Protein AF-A0A4S4DJV7-F1 (afdb_monomer_lite)

Organism: Camellia sinensis var. sinensis (NCBI:txid542762)

InterPro domains:
  IPR011989 Armadillo-like helical [G3DSA:1.25.10.10] (34-251)
  IPR040122 Importin beta family [PTHR10527] (73-250)
  IPR041653 Importin repeat 4 [PF18808] (139-227)

Structure (mmCIF, N/CA/C/O backbone):
data_AF-A0A4S4DJV7-F1
#
_entry.id   AF-A0A4S4DJV7-F1
#
loop_
_atom_site.group_PDB
_atom_site.id
_atom_site.type_symbol
_atom_site.label_atom_id
_atom_site.label_alt_id
_atom_site.label_comp_id
_atom_site.label_asym_id
_atom_site.label_entity_id
_atom_site.label_seq_id
_atom_site.pdbx_PDB_ins_code
_atom_site.Cartn_x
_atom_site.Cartn_y
_atom_site.Cartn_z
_atom_site.occupancy
_atom_site.B_iso_or_equiv
_atom_site.auth_seq_id
_atom_site.auth_comp_id
_atom_site.auth_asym_id
_atom_site.auth_atom_id
_atom_site.pdbx_PDB_model_num
ATOM 1 N N . MET A 1 1 ? -28.463 34.641 -23.805 1.00 28.48 1 MET A N 1
ATOM 2 C CA . MET A 1 1 ? -29.052 35.165 -22.551 1.00 28.48 1 MET A CA 1
ATOM 3 C C . MET A 1 1 ? -28.671 34.187 -21.448 1.00 28.48 1 MET A C 1
ATOM 5 O O . MET A 1 1 ? -28.651 32.996 -21.717 1.00 28.48 1 MET A O 1
ATOM 9 N N . VAL A 1 2 ? -28.197 34.708 -20.321 1.00 27.39 2 VAL A N 1
ATOM 10 C CA . VAL A 1 2 ? -27.197 34.109 -19.415 1.00 27.39 2 VAL A CA 1
ATOM 11 C C . VAL A 1 2 ? -27.691 32.871 -18.645 1.00 27.39 2 VAL A C 1
ATOM 13 O O . VAL A 1 2 ? -28.832 32.824 -18.197 1.00 27.39 2 VAL A O 1
ATOM 16 N N . TYR A 1 3 ? -26.788 31.892 -18.514 1.00 23.94 3 TYR A N 1
ATOM 17 C CA . TYR A 1 3 ? -26.888 30.627 -17.777 1.00 23.94 3 TYR A CA 1
ATOM 18 C C . TYR A 1 3 ? -26.866 30.822 -16.246 1.00 23.94 3 TYR A C 1
ATOM 20 O O . TYR A 1 3 ? -26.044 31.580 -15.742 1.00 23.94 3 TYR A O 1
ATOM 28 N N . GLY A 1 4 ? -27.716 30.056 -15.550 1.00 25.05 4 GLY A N 1
ATOM 29 C CA . GLY A 1 4 ? -27.434 29.350 -14.287 1.00 25.05 4 GLY A CA 1
ATOM 30 C C . GLY A 1 4 ? -26.928 30.151 -13.085 1.00 25.05 4 GLY A C 1
ATOM 31 O O . GLY A 1 4 ? -25.727 30.283 -12.879 1.00 25.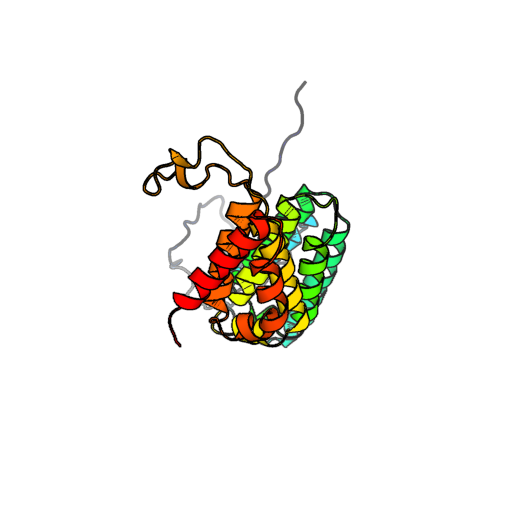05 4 GLY A O 1
ATOM 32 N N . ASP A 1 5 ? -27.855 30.586 -12.234 1.00 26.14 5 ASP A N 1
ATOM 33 C CA . ASP A 1 5 ? -27.596 31.185 -10.921 1.00 26.14 5 ASP A CA 1
ATOM 34 C C . ASP A 1 5 ? -27.099 30.116 -9.919 1.00 26.14 5 ASP A C 1
ATOM 36 O O . ASP A 1 5 ? -27.884 29.363 -9.338 1.00 26.14 5 ASP A O 1
ATOM 40 N N . SER A 1 6 ? -25.776 30.025 -9.742 1.00 28.20 6 SER A N 1
ATOM 41 C CA . SER A 1 6 ? -25.107 29.224 -8.706 1.00 28.20 6 SER A CA 1
ATOM 42 C C . SER A 1 6 ? -25.395 29.788 -7.314 1.00 28.20 6 SER A C 1
ATOM 44 O O . SER A 1 6 ? -24.619 30.577 -6.766 1.00 28.20 6 SER A O 1
ATOM 46 N N . ARG A 1 7 ? -26.494 29.354 -6.694 1.00 28.44 7 ARG A N 1
ATOM 47 C CA . ARG A 1 7 ? -26.741 29.632 -5.275 1.00 28.44 7 ARG A CA 1
ATOM 48 C C . ARG A 1 7 ? -25.820 28.768 -4.417 1.00 28.44 7 ARG A C 1
ATOM 50 O O . ARG A 1 7 ? -26.073 27.593 -4.188 1.00 28.44 7 ARG A O 1
ATOM 57 N N . ARG A 1 8 ? -24.730 29.379 -3.948 1.00 29.09 8 ARG A N 1
ATOM 58 C CA . ARG A 1 8 ? -23.878 28.857 -2.872 1.00 29.09 8 ARG A CA 1
ATOM 59 C C . ARG A 1 8 ? -24.711 28.769 -1.592 1.00 29.09 8 ARG A C 1
ATOM 61 O O . ARG A 1 8 ? -25.155 29.801 -1.091 1.00 29.09 8 ARG A O 1
ATOM 68 N N . PHE A 1 9 ? -24.903 27.569 -1.054 1.00 27.50 9 PHE A N 1
ATOM 69 C CA . PHE A 1 9 ? -25.522 27.388 0.257 1.00 27.50 9 PHE A CA 1
ATOM 70 C C . PHE A 1 9 ? -24.431 27.325 1.328 1.00 27.50 9 PHE A C 1
ATOM 72 O O . PHE A 1 9 ? -23.493 26.537 1.252 1.00 27.50 9 PHE A O 1
ATOM 79 N N . ILE A 1 10 ? -24.526 28.234 2.295 1.00 27.08 10 ILE A N 1
ATOM 80 C CA . ILE A 1 10 ? -23.632 28.332 3.448 1.00 27.08 10 ILE A CA 1
ATOM 81 C C . ILE A 1 10 ? -24.115 27.320 4.488 1.00 27.08 10 ILE A C 1
ATOM 83 O O . ILE A 1 10 ? -25.285 27.346 4.868 1.00 27.08 10 ILE A O 1
ATOM 87 N N . LEU A 1 11 ? -23.215 26.470 4.984 1.00 30.89 11 LEU A N 1
ATOM 88 C CA . LEU A 1 11 ? -23.447 25.679 6.189 1.00 30.89 11 LEU A CA 1
ATOM 89 C C . LEU A 1 11 ? -23.583 26.642 7.380 1.00 30.89 11 LEU A C 1
ATOM 91 O O . LEU A 1 11 ? -22.589 27.115 7.930 1.00 30.89 11 LEU A O 1
ATOM 95 N N . VAL A 1 12 ? -24.817 26.973 7.760 1.00 28.52 12 VAL A N 1
ATOM 96 C CA . VAL A 1 12 ? -25.100 27.758 8.966 1.00 28.52 12 VAL A CA 1
ATOM 97 C C . VAL A 1 12 ? -25.292 26.785 10.124 1.00 28.52 12 VAL A C 1
ATOM 99 O O . VAL A 1 12 ? -26.355 26.192 10.289 1.00 28.52 12 VAL A O 1
ATOM 102 N N . ILE A 1 13 ? -24.252 26.616 10.938 1.00 30.75 13 ILE A N 1
ATOM 103 C CA . ILE A 1 13 ? -24.362 25.923 12.224 1.00 30.75 13 ILE A CA 1
ATOM 104 C C . ILE A 1 13 ? -25.081 26.876 13.188 1.00 30.75 13 ILE A C 1
ATOM 106 O O . ILE A 1 13 ? -24.493 27.850 13.659 1.00 30.75 13 ILE A O 1
ATOM 110 N N . PHE A 1 14 ? -26.361 26.626 13.472 1.00 27.56 14 PHE A N 1
ATOM 111 C CA . PHE A 1 14 ? -27.084 27.354 14.515 1.00 27.56 14 PHE A CA 1
ATOM 112 C C . PHE A 1 14 ? -26.558 26.937 15.893 1.00 27.56 14 PHE A C 1
ATOM 114 O O . PHE A 1 14 ? -26.764 25.808 16.331 1.00 27.56 14 PHE A O 1
ATOM 121 N N . MET A 1 15 ? -25.928 27.867 16.612 1.00 29.66 15 MET A N 1
ATOM 122 C CA . MET A 1 15 ? -25.846 27.775 18.068 1.00 29.66 15 MET A CA 1
ATOM 123 C C . MET A 1 15 ? -27.090 28.445 18.653 1.00 29.66 15 MET A C 1
ATOM 125 O O . MET A 1 15 ? -27.224 29.659 18.559 1.00 29.66 15 MET A O 1
ATOM 129 N N . GLY A 1 16 ? -27.997 27.628 19.196 1.00 29.31 16 GLY A N 1
ATOM 130 C CA . GLY A 1 16 ? -29.083 27.985 20.121 1.00 29.31 16 GLY A CA 1
ATOM 131 C C . GLY A 1 16 ? -29.806 29.315 19.879 1.00 29.31 16 GLY A C 1
ATOM 132 O O . GLY A 1 16 ? -29.369 30.372 20.325 1.00 29.31 16 GLY A O 1
ATOM 133 N N . SER A 1 17 ? -30.982 29.256 19.261 1.00 36.44 17 SER A N 1
ATOM 134 C CA . SER A 1 17 ? -31.929 30.370 19.189 1.00 36.44 17 SER A CA 1
ATOM 135 C C . SER A 1 17 ? -32.427 30.758 20.585 1.00 36.44 17 SER A C 1
ATOM 137 O O . SER A 1 17 ? -33.106 29.987 21.259 1.00 36.44 17 SER A O 1
ATOM 139 N N . GLY A 1 18 ? -32.115 31.985 21.004 1.00 35.19 18 GLY A N 1
ATOM 140 C CA . GLY A 1 18 ? -32.527 32.494 22.308 1.00 35.19 18 GLY A CA 1
ATOM 141 C C . GLY A 1 18 ? -32.515 34.012 22.451 1.00 35.19 18 GLY A C 1
ATOM 142 O O . GLY A 1 18 ? -32.247 34.482 23.542 1.00 35.19 18 GLY A O 1
ATOM 143 N N . CYS A 1 19 ? -32.796 34.777 21.391 1.00 28.55 19 CYS A N 1
ATOM 144 C CA . CYS A 1 19 ? -33.189 36.190 21.496 1.00 28.55 19 CYS A CA 1
ATOM 145 C C . CYS A 1 19 ? -34.176 36.503 20.368 1.00 28.55 19 CYS A C 1
ATOM 147 O O . CYS A 1 19 ? -33.792 36.676 19.211 1.00 28.55 19 CYS A O 1
ATOM 149 N N . ALA A 1 20 ? -35.468 36.524 20.691 1.00 36.03 20 ALA A N 1
ATOM 150 C CA . ALA A 1 20 ? -36.492 36.966 19.760 1.00 36.03 20 ALA A CA 1
ATOM 151 C C . ALA A 1 20 ? -36.335 38.474 19.514 1.00 36.03 20 ALA A C 1
ATOM 153 O O . ALA A 1 20 ? -36.486 39.276 20.430 1.00 36.03 20 ALA A O 1
ATOM 154 N N . GLY A 1 21 ? -36.062 38.832 18.259 1.00 37.09 21 GLY A N 1
ATOM 155 C CA . GLY A 1 21 ? -36.137 40.199 17.755 1.00 37.09 21 GLY A CA 1
ATOM 156 C C . GLY A 1 21 ? -34.834 40.984 17.862 1.00 37.09 21 GLY A C 1
ATOM 157 O O . GLY A 1 21 ? -34.547 41.558 18.900 1.00 37.09 21 GLY A O 1
ATOM 158 N N . LEU A 1 22 ? -34.087 41.058 16.755 1.00 27.98 22 LEU A N 1
ATOM 159 C CA . LEU A 1 22 ? -33.443 42.272 16.229 1.00 27.98 22 LEU A CA 1
ATOM 160 C C . LEU A 1 22 ? -32.727 41.941 14.908 1.00 27.98 22 LEU A C 1
ATOM 162 O O . LEU A 1 22 ? -32.167 40.863 14.724 1.00 27.98 22 LEU A O 1
ATOM 166 N N . ARG A 1 23 ? -32.822 42.871 13.955 1.00 32.47 23 ARG A N 1
ATOM 167 C CA . ARG A 1 23 ? -32.239 42.786 12.611 1.00 32.47 23 ARG A CA 1
ATOM 168 C C . ARG A 1 23 ? -30.707 42.811 12.680 1.00 32.47 23 ARG A C 1
ATOM 170 O O . ARG A 1 23 ? -30.153 43.576 13.456 1.00 32.47 23 ARG A O 1
ATOM 177 N N . SER A 1 24 ? -30.079 42.007 11.817 1.00 38.97 24 SER A N 1
ATOM 178 C CA . SER A 1 24 ? -28.674 42.063 11.373 1.00 38.97 24 SER A CA 1
ATOM 179 C C . SER A 1 24 ? -27.626 42.450 12.426 1.00 38.97 24 SER A C 1
ATOM 181 O O . SER A 1 24 ? -27.343 43.631 12.618 1.00 38.97 24 SER A O 1
ATOM 183 N N . VAL A 1 25 ? -26.941 41.458 13.000 1.00 29.27 25 VAL A N 1
ATOM 184 C CA . VAL A 1 25 ? -25.628 41.684 13.617 1.00 29.27 25 VAL A CA 1
ATOM 185 C C . VAL A 1 25 ? -24.678 40.569 13.190 1.00 29.27 25 VAL A C 1
ATOM 187 O O . VAL A 1 25 ? -24.956 39.386 13.362 1.00 29.27 25 VAL A O 1
ATOM 190 N N . SER A 1 26 ? -23.561 40.971 12.593 1.00 30.61 26 SER A N 1
ATOM 191 C CA . SER A 1 26 ? -22.399 40.143 12.288 1.00 30.61 26 SER A CA 1
ATOM 192 C C . SER A 1 26 ? -21.717 39.694 13.586 1.00 30.61 26 SER A C 1
ATOM 194 O O . SER A 1 26 ? -21.148 40.527 14.294 1.00 30.61 26 SER A O 1
ATOM 196 N N . CYS A 1 27 ? -21.746 38.397 13.896 1.00 29.05 27 CYS A N 1
ATOM 197 C CA . CYS A 1 27 ? -20.991 37.827 15.015 1.00 29.05 27 CYS A CA 1
ATOM 198 C C . CYS A 1 27 ? -19.646 37.261 14.528 1.00 29.05 27 CYS A C 1
ATOM 200 O O . CYS A 1 27 ? -19.592 36.452 13.605 1.00 29.05 27 CYS A O 1
ATOM 202 N N . VAL A 1 28 ? -18.563 37.723 15.157 1.00 29.59 28 VAL A N 1
ATOM 203 C CA . VAL A 1 28 ? -17.158 37.344 14.915 1.00 29.59 28 VAL A CA 1
ATOM 204 C C . VAL A 1 28 ? -16.822 36.049 15.691 1.00 29.59 28 VAL A C 1
ATOM 206 O O . VAL A 1 28 ? -17.424 35.827 16.743 1.00 29.59 28 VAL A O 1
ATOM 209 N N . PRO A 1 29 ? -15.874 35.191 15.242 1.00 33.16 29 PRO A N 1
ATOM 210 C CA . PRO A 1 29 ? -15.785 33.785 15.670 1.00 33.16 29 PRO A CA 1
ATOM 211 C C . PRO A 1 29 ? -15.304 33.510 17.101 1.00 33.16 29 PRO A C 1
ATOM 213 O O . PRO A 1 29 ? -15.306 32.358 17.514 1.00 33.16 29 PRO A O 1
ATOM 216 N N . PHE A 1 30 ? -14.878 34.507 17.873 1.00 39.44 30 PHE A N 1
ATOM 217 C CA . PHE A 1 30 ? -14.415 34.296 19.246 1.00 39.44 30 PHE A CA 1
ATOM 218 C C . PHE A 1 30 ? -14.717 35.532 20.094 1.00 39.44 30 PHE A C 1
ATOM 220 O O . PHE A 1 30 ? -14.102 36.580 19.929 1.00 39.44 30 PHE A O 1
ATOM 227 N N . GLY A 1 31 ? -15.660 35.407 21.025 1.00 30.19 31 GLY A N 1
ATOM 228 C CA . GLY A 1 31 ? -15.967 36.449 21.998 1.00 30.19 31 GLY A CA 1
ATOM 229 C C . GLY A 1 31 ? -17.168 36.061 22.848 1.00 30.19 31 GLY A C 1
ATOM 230 O O . GLY A 1 31 ? -18.228 35.746 22.317 1.00 30.19 31 GLY A O 1
ATOM 231 N N . ARG A 1 32 ? -17.000 36.046 24.174 1.00 33.31 32 ARG A N 1
ATOM 232 C CA . ARG A 1 32 ? -18.082 35.758 25.125 1.00 33.31 32 ARG A CA 1
ATOM 233 C C . ARG A 1 32 ? -19.224 36.753 24.912 1.00 33.31 32 ARG A C 1
ATOM 235 O O . ARG A 1 32 ? -19.005 37.957 25.015 1.00 33.31 32 ARG A O 1
ATOM 242 N N . CYS A 1 33 ? -20.438 36.259 24.681 1.00 32.56 33 CYS A N 1
ATOM 243 C CA . CYS A 1 33 ? -21.631 37.082 24.828 1.00 32.56 33 CYS A CA 1
ATOM 244 C C . CYS A 1 33 ? -21.813 37.384 26.324 1.00 32.56 33 CYS A C 1
ATOM 246 O O . CYS A 1 33 ? -21.894 36.466 27.138 1.00 32.56 33 CYS A O 1
ATOM 248 N N . SER A 1 34 ? -21.842 38.661 26.700 1.00 36.81 34 SER A N 1
ATOM 249 C CA . SER A 1 34 ? -21.938 39.119 28.094 1.00 36.81 34 SER A CA 1
ATOM 250 C C . SER A 1 34 ? -23.327 38.932 28.721 1.00 36.81 34 SER A C 1
ATOM 252 O O . SER A 1 34 ? -23.523 39.305 29.875 1.00 36.81 34 SER A O 1
ATOM 254 N N . CYS A 1 35 ? -24.294 38.364 27.991 1.00 35.25 35 CYS A N 1
ATOM 255 C CA . CYS A 1 35 ? -25.703 38.368 28.386 1.00 35.25 35 CYS A CA 1
ATOM 256 C C . CYS A 1 35 ? -26.231 37.050 28.978 1.00 35.25 35 CYS A C 1
ATOM 258 O O . CYS A 1 35 ? -27.331 37.059 29.524 1.00 35.25 35 CYS A O 1
ATOM 260 N N . CYS A 1 36 ? -25.509 35.924 28.910 1.00 31.95 36 CYS A N 1
ATOM 261 C CA . CYS A 1 36 ? -26.032 34.640 29.404 1.00 31.95 36 CYS A CA 1
ATOM 262 C C . CYS A 1 36 ? -24.960 33.797 30.110 1.00 31.95 36 CYS A C 1
ATOM 264 O O . CYS A 1 36 ? -24.079 33.225 29.476 1.00 31.95 36 CYS A O 1
ATOM 266 N N . SER A 1 37 ? -25.088 33.662 31.432 1.00 30.83 37 SER A N 1
ATOM 267 C CA . SER A 1 37 ? -24.281 32.775 32.288 1.00 30.83 37 SER A CA 1
ATOM 268 C C . SER A 1 37 ? -24.814 31.332 32.326 1.00 30.83 37 SER A C 1
ATOM 270 O O . SER A 1 37 ? -24.784 30.695 33.377 1.00 30.83 37 SER A O 1
ATOM 272 N N . LEU A 1 38 ? -25.346 30.810 31.217 1.00 32.81 38 LEU A N 1
ATOM 273 C CA . LEU A 1 38 ? -25.925 29.463 31.171 1.00 32.81 38 LEU A CA 1
ATOM 274 C C . LEU A 1 38 ? -25.154 28.566 30.201 1.00 32.81 38 LEU A C 1
ATOM 276 O O . LEU A 1 38 ? -25.129 28.798 28.995 1.00 32.81 38 LEU A O 1
ATOM 280 N N . ASN A 1 39 ? -24.539 27.520 30.760 1.00 30.98 39 ASN A N 1
ATOM 281 C CA . ASN A 1 39 ? -23.975 26.400 30.014 1.00 30.98 39 ASN A CA 1
ATOM 282 C C . ASN A 1 39 ? -25.118 25.597 29.383 1.00 30.98 39 ASN A C 1
ATOM 284 O O . ASN A 1 39 ? -25.776 24.824 30.079 1.00 30.98 39 ASN A O 1
ATOM 288 N N . TYR A 1 40 ? -25.323 25.733 28.075 1.00 32.31 40 TYR A N 1
ATOM 289 C CA . TYR A 1 40 ? -26.136 24.787 27.314 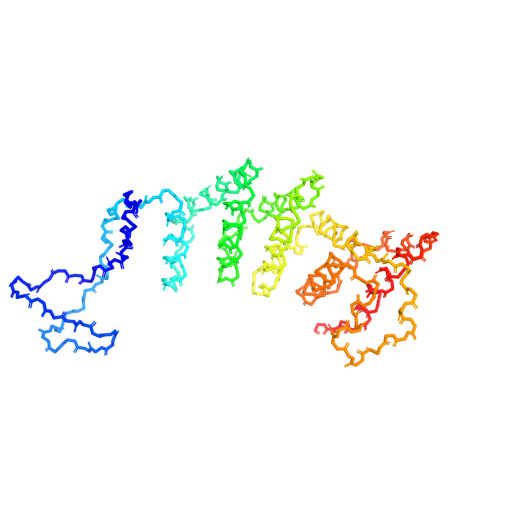1.00 32.31 40 TYR A CA 1
ATOM 290 C C . TYR A 1 40 ? -25.225 23.841 26.524 1.00 32.31 40 TYR A C 1
ATOM 292 O O . TYR A 1 40 ? -24.314 24.315 25.840 1.00 32.31 40 TYR A O 1
ATOM 300 N N . PRO A 1 41 ? -25.436 22.513 26.595 1.00 27.59 41 PRO A N 1
ATOM 301 C CA . PRO A 1 41 ? -24.776 21.599 25.675 1.00 27.59 41 PRO A CA 1
ATOM 302 C C . PRO A 1 41 ? -25.258 21.882 24.240 1.00 27.59 41 PRO A C 1
ATOM 304 O O . PRO A 1 41 ? -26.425 22.243 24.055 1.00 27.59 41 PRO A O 1
ATOM 307 N N . PRO A 1 42 ? -24.397 21.724 23.219 1.00 34.28 42 PRO A N 1
ATOM 308 C CA . PRO A 1 42 ? -24.795 21.937 21.832 1.00 34.28 42 PRO A CA 1
ATOM 309 C C . PRO A 1 42 ? -25.930 20.974 21.464 1.00 34.28 42 PRO A C 1
ATOM 311 O O . PRO A 1 42 ? -25.785 19.757 21.576 1.00 34.28 42 PRO A O 1
ATOM 314 N N . GLN A 1 43 ? -27.071 21.525 21.046 1.00 31.91 43 GLN A N 1
ATOM 315 C CA . GLN A 1 43 ? -28.168 20.743 20.481 1.00 31.91 43 GLN A CA 1
ATOM 316 C C . GLN A 1 43 ? -27.905 20.514 18.991 1.00 31.91 43 GLN A C 1
ATOM 318 O O . GLN A 1 43 ? -27.563 21.444 18.262 1.00 31.91 43 GLN A O 1
ATOM 323 N N . ILE A 1 44 ? -28.045 19.263 18.554 1.00 30.92 44 ILE A N 1
ATOM 324 C CA . ILE A 1 44 ? -27.923 18.861 17.150 1.00 30.92 44 ILE A CA 1
ATOM 325 C C . ILE A 1 44 ? -29.158 19.400 16.420 1.00 30.92 44 ILE A C 1
ATOM 327 O O . ILE A 1 44 ? -30.265 18.919 16.650 1.00 30.92 44 ILE A O 1
ATOM 331 N N . GLY A 1 45 ? -28.977 20.428 15.589 1.00 36.47 45 GLY A N 1
ATOM 332 C CA . GLY A 1 45 ? -30.023 20.915 14.689 1.00 36.47 45 GLY A CA 1
ATOM 333 C C . GLY A 1 45 ? -30.271 19.931 13.544 1.00 36.47 45 GLY A C 1
ATOM 334 O O . GLY A 1 45 ? -29.337 19.277 13.077 1.00 36.47 45 GLY A O 1
ATOM 335 N N . GLU A 1 46 ? -31.525 19.821 13.101 1.00 32.22 46 GLU A N 1
ATOM 336 C CA . GLU A 1 46 ? -31.904 19.026 11.929 1.00 32.22 46 GLU A CA 1
ATOM 337 C C . GLU A 1 46 ? -31.198 19.538 10.669 1.00 32.22 46 GLU A C 1
ATOM 339 O O . GLU A 1 46 ? -31.208 20.731 10.356 1.00 32.22 46 GLU A O 1
ATOM 344 N N . ILE A 1 47 ? -30.588 18.608 9.935 1.00 38.28 47 ILE A N 1
ATOM 345 C CA . ILE A 1 47 ? -29.957 18.868 8.646 1.00 38.28 47 ILE A CA 1
ATOM 346 C C . ILE A 1 47 ? -31.074 19.081 7.617 1.00 38.28 47 ILE A C 1
ATOM 348 O O . ILE A 1 47 ? -31.692 18.128 7.143 1.00 38.28 47 ILE A O 1
ATOM 352 N N . LEU A 1 48 ? -31.343 20.341 7.273 1.00 33.28 48 LEU A N 1
ATOM 353 C CA . LEU A 1 48 ? -32.261 20.700 6.193 1.00 33.28 48 LEU A CA 1
ATOM 354 C C . LEU A 1 48 ? -31.562 20.466 4.847 1.00 33.28 48 LEU A C 1
ATOM 356 O O . LEU A 1 48 ? -30.854 21.336 4.352 1.00 33.28 48 LEU A O 1
ATOM 360 N N . SER A 1 49 ? -31.753 19.253 4.318 1.00 36.34 49 SER A N 1
ATOM 361 C CA . SER A 1 49 ? -31.390 18.757 2.979 1.00 36.34 49 SER A CA 1
ATOM 362 C C . SER A 1 49 ? -29.968 19.075 2.500 1.00 36.34 49 SER A C 1
ATOM 364 O O . SER A 1 49 ? -29.673 20.174 2.033 1.00 36.34 49 SER A O 1
ATOM 366 N N . VAL A 1 50 ? -29.111 18.059 2.532 1.00 39.25 50 VAL A N 1
ATOM 367 C CA . VAL A 1 50 ? -27.782 18.068 1.915 1.00 39.25 50 VAL A CA 1
ATOM 368 C C . VAL A 1 50 ? -27.886 17.262 0.618 1.00 39.25 50 VAL A C 1
ATOM 370 O O . VAL A 1 50 ? -28.572 16.242 0.602 1.00 39.25 50 VAL A O 1
ATOM 373 N N . HIS A 1 51 ? -27.274 17.730 -0.474 1.00 39.75 51 HIS A N 1
ATOM 374 C CA . HIS A 1 51 ? -27.118 16.912 -1.686 1.00 39.75 51 HIS A CA 1
ATOM 375 C C . HIS A 1 51 ? -26.400 15.611 -1.284 1.00 39.75 51 HIS A C 1
ATOM 377 O O . HIS A 1 51 ? -25.481 15.691 -0.473 1.00 39.75 51 HIS A O 1
ATOM 383 N N . ASP A 1 52 ? -26.773 14.429 -1.787 1.00 47.00 52 ASP A N 1
ATOM 384 C CA . ASP A 1 52 ? -26.171 13.154 -1.324 1.00 47.00 52 ASP A CA 1
ATOM 385 C C . ASP A 1 52 ? -24.621 13.163 -1.379 1.00 47.00 52 ASP A C 1
ATOM 387 O O . ASP A 1 52 ? -23.946 12.592 -0.515 1.00 47.00 52 ASP A O 1
ATOM 391 N N . ASP A 1 53 ? -24.057 13.917 -2.329 1.00 46.09 53 ASP A N 1
ATOM 392 C CA . ASP A 1 53 ? -22.612 14.114 -2.520 1.00 46.09 53 ASP A CA 1
ATOM 393 C C . ASP A 1 53 ? -21.933 14.938 -1.407 1.00 46.09 53 ASP A C 1
ATOM 395 O O . ASP A 1 53 ? -20.740 14.785 -1.149 1.00 46.09 53 ASP A O 1
ATOM 399 N N . ASP A 1 54 ? -22.678 15.795 -0.710 1.00 49.25 54 ASP A N 1
ATOM 400 C CA . ASP A 1 54 ? -22.164 16.659 0.360 1.00 49.25 54 ASP A CA 1
ATOM 401 C C . ASP A 1 54 ? -22.453 16.095 1.762 1.00 49.25 54 ASP A C 1
ATOM 403 O O . ASP A 1 54 ? -21.901 16.574 2.758 1.00 49.25 54 ASP A O 1
ATOM 407 N N . LEU A 1 55 ? -23.295 15.060 1.867 1.00 52.97 55 LEU A N 1
ATOM 408 C CA . LEU A 1 55 ? -23.645 14.440 3.148 1.00 52.97 55 LEU A CA 1
ATOM 409 C C . LEU A 1 55 ? -22.429 13.725 3.746 1.00 52.97 55 LEU A C 1
ATOM 411 O O . LEU A 1 55 ? -22.179 13.815 4.949 1.00 52.97 55 LEU A O 1
ATOM 415 N N . HIS A 1 56 ? -21.633 13.086 2.889 1.00 52.53 56 HIS A N 1
ATOM 416 C CA . HIS A 1 56 ? -20.379 12.434 3.255 1.00 52.53 56 HIS A CA 1
ATOM 417 C C . HIS A 1 56 ? -19.359 13.456 3.775 1.00 52.53 56 HIS A C 1
ATOM 419 O O . HIS A 1 56 ? -18.843 13.281 4.880 1.00 52.53 56 HIS A O 1
ATOM 425 N N . LYS A 1 57 ? -19.190 14.591 3.081 1.00 55.75 57 LYS A N 1
ATOM 426 C CA . LYS A 1 57 ? -18.347 15.718 3.524 1.00 55.75 57 LYS A CA 1
ATOM 427 C C . LYS A 1 57 ? -18.786 16.283 4.861 1.00 55.75 57 LYS A C 1
ATOM 429 O O . LYS A 1 57 ? -17.964 16.461 5.758 1.00 55.75 57 LYS A O 1
ATOM 434 N N . ALA A 1 58 ? -20.080 16.551 5.016 1.00 53.09 58 ALA A N 1
ATOM 435 C CA . ALA A 1 58 ? -20.640 17.069 6.257 1.00 53.09 58 ALA A CA 1
ATOM 436 C C . ALA A 1 58 ? -20.423 16.086 7.417 1.00 53.09 58 ALA A C 1
ATOM 438 O O . ALA A 1 58 ? -20.088 16.505 8.527 1.00 53.09 58 ALA A O 1
ATOM 439 N N . TYR A 1 59 ? -20.544 14.782 7.159 1.00 59.81 59 TYR A N 1
ATOM 440 C CA . TYR A 1 59 ? -20.324 13.746 8.161 1.00 59.81 59 TYR A CA 1
ATOM 441 C C . TYR A 1 59 ? -18.840 13.583 8.515 1.00 59.81 59 TYR A C 1
ATOM 443 O O . TYR A 1 59 ? -18.494 13.565 9.697 1.00 59.81 59 TYR A O 1
ATOM 451 N N . VAL A 1 60 ? -17.942 13.538 7.525 1.00 58.50 60 VAL A N 1
ATOM 452 C CA . VAL A 1 60 ? -16.483 13.519 7.732 1.00 58.50 60 VAL A CA 1
ATOM 453 C C . VAL A 1 60 ? -16.056 14.758 8.518 1.00 58.50 60 VAL A C 1
ATOM 455 O O . VAL A 1 60 ? -15.379 14.642 9.539 1.00 58.50 60 VAL A O 1
ATOM 458 N N . MET A 1 61 ? -16.538 15.940 8.136 1.00 57.22 61 MET A N 1
ATOM 459 C CA . MET A 1 61 ? -16.260 17.193 8.833 1.00 57.22 61 MET A CA 1
ATOM 460 C C . MET A 1 61 ? -16.820 17.192 10.265 1.00 57.22 61 MET A C 1
ATOM 462 O O . MET A 1 61 ? -16.117 17.587 11.194 1.00 57.22 61 MET A O 1
ATOM 466 N N . TYR A 1 62 ? -18.027 16.665 10.491 1.00 59.97 62 TYR A N 1
ATOM 467 C CA . TYR A 1 62 ? -18.592 16.473 11.832 1.00 59.97 62 TYR A CA 1
ATOM 468 C C . TYR A 1 62 ? -17.736 15.531 12.699 1.00 59.97 62 TYR A C 1
ATOM 470 O O . TYR A 1 62 ? -17.510 15.803 13.886 1.00 59.97 62 TYR A O 1
ATOM 478 N N . LEU A 1 63 ? -17.217 14.443 12.122 1.00 59.59 63 LEU A N 1
ATOM 479 C CA . LEU A 1 63 ? -16.328 13.505 12.810 1.00 59.59 63 LEU A CA 1
ATOM 480 C C . LEU A 1 63 ? -14.967 14.116 13.157 1.00 59.59 63 LEU A C 1
ATOM 482 O O . LEU A 1 63 ? -14.435 13.826 14.239 1.00 59.59 63 LEU A O 1
ATOM 486 N N . LEU A 1 64 ? -14.417 14.940 12.263 1.00 58.50 64 LEU A N 1
ATOM 487 C CA . LEU A 1 64 ? -13.150 15.649 12.447 1.00 58.50 64 LEU A CA 1
ATOM 488 C C . LEU A 1 64 ? -13.272 16.747 13.514 1.00 58.50 64 LEU A C 1
ATOM 490 O O . LEU A 1 64 ? -12.431 16.832 14.411 1.00 58.50 64 LEU A O 1
ATOM 494 N N . LEU A 1 65 ? -14.350 17.537 13.475 1.00 53.66 65 LEU A N 1
ATOM 495 C CA . LEU A 1 65 ? -14.558 18.681 14.367 1.00 53.66 65 LEU A CA 1
ATOM 496 C C . LEU A 1 65 ? -14.837 18.280 15.817 1.00 53.66 65 LEU A C 1
ATOM 498 O O . LEU A 1 65 ? -14.411 18.978 16.736 1.00 53.66 65 LEU A O 1
ATOM 502 N N . ASN A 1 66 ? -15.520 17.159 16.058 1.00 52.28 66 ASN A N 1
ATOM 503 C CA . ASN A 1 66 ? -16.002 16.876 17.407 1.00 52.28 66 ASN A CA 1
ATOM 504 C C . ASN A 1 66 ? -14.949 16.372 18.404 1.00 52.28 66 ASN A C 1
ATOM 506 O O . ASN A 1 66 ? -15.302 16.265 19.567 1.00 52.28 66 ASN A O 1
ATOM 510 N N . LYS A 1 67 ? -13.692 16.049 18.037 1.00 48.25 67 LYS A N 1
ATOM 511 C CA . LYS A 1 67 ? -12.646 15.519 18.968 1.00 48.25 67 LYS A CA 1
ATOM 512 C C . LYS A 1 67 ? -13.155 14.505 20.029 1.00 48.25 67 LYS A C 1
ATOM 514 O O . LYS A 1 67 ? -12.575 14.369 21.100 1.00 48.25 67 LYS A O 1
ATOM 519 N N . MET A 1 68 ? -14.260 13.806 19.765 1.00 44.38 68 MET A N 1
ATOM 520 C CA . MET A 1 68 ? -15.031 13.167 20.831 1.00 44.38 68 MET A CA 1
ATOM 521 C C . MET A 1 68 ? -14.597 11.715 21.014 1.00 44.38 68 MET A C 1
ATOM 523 O O . MET A 1 68 ? -14.769 10.890 20.115 1.00 44.38 68 MET A O 1
ATOM 527 N N . GLU A 1 69 ? -14.099 11.403 22.209 1.00 43.62 69 GLU A N 1
ATOM 528 C CA . GLU A 1 69 ? -13.826 10.053 22.724 1.00 43.62 69 GLU A CA 1
ATOM 529 C C . GLU A 1 69 ? -15.111 9.295 23.123 1.00 43.62 69 GLU A C 1
ATOM 531 O O . GLU A 1 69 ? -15.135 8.552 24.102 1.00 43.62 69 GLU A O 1
ATOM 536 N N . PHE A 1 70 ? -16.216 9.465 22.392 1.00 39.72 70 PHE A N 1
ATOM 537 C CA . PHE A 1 70 ? -17.450 8.732 22.691 1.00 39.72 70 PHE A CA 1
ATOM 538 C C . PHE A 1 70 ? -17.481 7.363 21.995 1.00 39.72 70 PHE A C 1
ATOM 540 O O . PHE A 1 70 ? -17.005 7.198 20.874 1.00 39.72 70 PHE A O 1
ATOM 547 N N . GLY A 1 71 ? -18.009 6.364 22.710 1.00 42.09 71 GLY A N 1
ATOM 548 C CA . GLY A 1 71 ? -17.843 4.933 22.445 1.00 42.09 71 GLY A CA 1
ATOM 549 C C . GLY A 1 71 ? -18.198 4.439 21.036 1.00 42.09 71 GLY A C 1
ATOM 550 O O . GLY A 1 71 ? -19.171 4.866 20.418 1.00 42.09 71 GLY A O 1
ATOM 551 N N . LEU A 1 72 ? -17.425 3.443 20.582 1.00 45.69 72 LEU A N 1
ATOM 552 C CA . LEU A 1 72 ? -17.491 2.765 19.275 1.00 45.69 72 LEU A CA 1
ATOM 553 C C . LEU A 1 72 ? -18.881 2.214 18.875 1.00 45.69 72 LEU A C 1
ATOM 555 O O . LEU A 1 72 ? -19.082 1.857 17.718 1.00 45.69 72 LEU A O 1
ATOM 559 N N . GLU A 1 73 ? -19.821 2.093 19.814 1.00 48.53 73 GLU A N 1
ATOM 560 C CA . GLU A 1 73 ? -21.155 1.512 19.604 1.00 48.53 73 GLU A CA 1
ATOM 561 C C . GLU A 1 73 ? -22.036 2.351 18.656 1.00 48.53 73 GLU A C 1
ATOM 563 O O . GLU A 1 73 ? -22.774 1.768 17.868 1.00 48.53 73 GLU A O 1
ATOM 568 N N . LYS A 1 74 ? -21.905 3.690 18.651 1.00 50.44 74 LYS A N 1
ATOM 569 C CA . LYS A 1 74 ? -22.666 4.591 17.752 1.00 50.44 74 LYS A CA 1
ATOM 570 C C . LYS A 1 74 ? -22.085 4.716 16.333 1.00 50.44 74 LYS A C 1
ATOM 572 O O . LYS A 1 74 ? -22.683 5.361 15.485 1.00 50.44 74 LYS A O 1
ATOM 577 N N . TYR A 1 75 ? -20.932 4.096 16.068 1.00 52.97 75 TYR A N 1
ATOM 578 C CA . TYR A 1 75 ? -20.240 4.148 14.771 1.00 52.97 75 TYR A CA 1
ATOM 579 C C . TYR A 1 75 ? -20.496 2.916 13.897 1.00 52.97 75 TYR A C 1
ATOM 581 O O . TYR A 1 75 ? -19.903 2.791 12.829 1.00 52.97 75 TYR A O 1
ATOM 589 N N . LYS A 1 76 ? -21.346 1.979 14.339 1.00 54.38 76 LYS A N 1
ATOM 590 C CA . LYS A 1 76 ? -21.723 0.809 13.530 1.00 54.38 76 LYS A CA 1
ATOM 591 C C . LYS A 1 76 ? -22.369 1.245 12.214 1.00 54.38 76 LYS A C 1
ATOM 593 O O . LYS A 1 76 ? -21.975 0.737 11.168 1.00 54.38 76 LYS A O 1
ATOM 598 N N . ASP A 1 77 ? -23.246 2.244 12.278 1.00 59.47 77 ASP A N 1
ATOM 599 C CA . ASP A 1 77 ? -23.881 2.838 11.101 1.00 59.47 77 ASP A CA 1
ATOM 600 C C . ASP A 1 77 ? -22.835 3.522 10.219 1.00 59.47 77 ASP A C 1
ATOM 602 O O . ASP A 1 77 ? -22.817 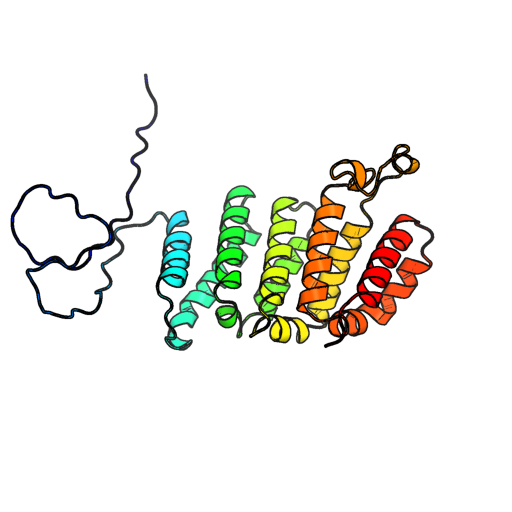3.331 9.013 1.00 59.47 77 ASP A O 1
ATOM 606 N N . PHE A 1 78 ? -21.870 4.222 10.820 1.00 64.06 78 PHE A N 1
ATOM 607 C CA . PHE A 1 78 ? -20.801 4.877 10.071 1.00 64.06 78 PHE A CA 1
ATOM 608 C C . PHE A 1 78 ? -19.868 3.902 9.340 1.00 64.06 78 PHE A C 1
ATOM 610 O O . PHE A 1 78 ? -19.523 4.116 8.183 1.00 64.06 78 PHE A O 1
ATOM 617 N N . ALA A 1 79 ? -19.472 2.805 9.987 1.00 61.91 79 ALA A N 1
ATOM 618 C CA . ALA A 1 79 ? -18.684 1.768 9.331 1.00 61.91 79 ALA A CA 1
ATOM 619 C C . ALA A 1 79 ? -19.464 1.117 8.1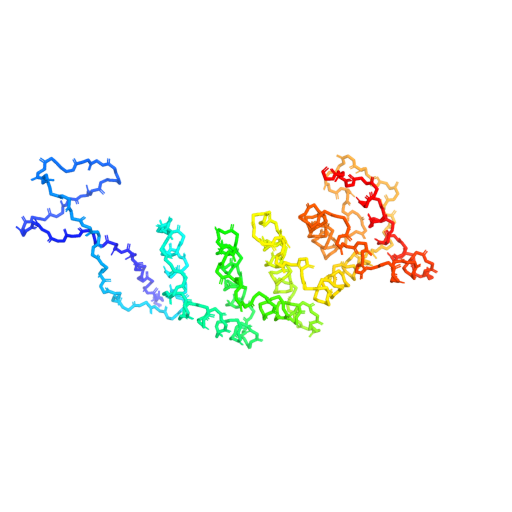81 1.00 61.91 79 ALA A C 1
ATOM 621 O O . ALA A 1 79 ? -18.868 0.799 7.156 1.00 61.91 79 ALA A O 1
ATOM 622 N N . PHE A 1 80 ? -20.780 0.942 8.340 1.00 65.19 80 PHE A N 1
ATOM 623 C CA . PHE A 1 80 ? -21.658 0.492 7.264 1.00 65.19 80 PHE A CA 1
ATOM 624 C C . PHE A 1 80 ? -21.689 1.501 6.109 1.00 65.19 80 PHE A C 1
ATOM 626 O O . PHE A 1 80 ? -21.462 1.089 4.976 1.00 65.19 80 PHE A O 1
ATOM 633 N N . TYR A 1 81 ? -21.837 2.801 6.391 1.00 68.12 81 TYR A N 1
ATOM 634 C CA . TYR A 1 81 ? -21.760 3.852 5.373 1.00 68.12 81 TYR A CA 1
ATOM 635 C C . TYR A 1 81 ? -20.417 3.843 4.640 1.00 68.12 81 TYR A C 1
ATOM 637 O O . TYR A 1 81 ? -20.397 3.803 3.421 1.00 68.12 81 TYR A O 1
ATOM 645 N N . MET A 1 82 ? -19.282 3.765 5.340 1.00 68.00 82 MET A N 1
ATOM 646 C CA . MET A 1 82 ? -17.979 3.678 4.665 1.00 68.00 82 MET A CA 1
ATOM 647 C C . MET A 1 82 ? -17.857 2.435 3.771 1.00 68.00 82 MET A C 1
ATOM 649 O O . MET A 1 82 ? -17.230 2.498 2.717 1.00 68.00 82 MET A O 1
ATOM 653 N N . VAL A 1 83 ? -18.442 1.302 4.175 1.00 69.50 83 VAL A N 1
ATOM 654 C CA . VAL A 1 83 ? -18.473 0.083 3.353 1.00 69.50 83 VAL A CA 1
ATOM 655 C C . VAL A 1 83 ? -19.337 0.289 2.109 1.00 69.50 83 VAL A C 1
ATOM 657 O O . VAL A 1 83 ? -18.894 -0.060 1.017 1.00 69.50 83 VAL A O 1
ATOM 660 N N . THR A 1 84 ? -20.537 0.860 2.241 1.00 70.19 84 THR A N 1
ATOM 661 C CA . THR A 1 84 ? -21.416 1.127 1.091 1.00 70.19 84 THR A CA 1
ATOM 662 C C . THR A 1 84 ? -20.784 2.139 0.144 1.00 70.19 84 THR A C 1
ATOM 664 O O . THR A 1 84 ? -20.678 1.867 -1.047 1.00 70.19 84 THR A O 1
ATOM 667 N N . THR A 1 85 ? -20.245 3.231 0.684 1.00 72.31 85 THR A N 1
ATOM 668 C CA . THR A 1 85 ? -19.532 4.262 -0.069 1.00 72.31 85 THR A CA 1
ATOM 669 C C . THR A 1 85 ? -18.336 3.672 -0.817 1.00 72.31 85 THR A C 1
ATOM 671 O O . THR A 1 85 ? -18.149 3.972 -1.990 1.00 72.31 85 THR A O 1
ATOM 674 N N . LEU A 1 86 ? -17.557 2.773 -0.203 1.00 72.44 86 LEU A N 1
ATOM 675 C CA . LEU A 1 86 ? -16.447 2.105 -0.888 1.00 72.44 86 LEU A CA 1
ATOM 676 C C . LEU A 1 86 ? -16.922 1.197 -2.031 1.00 72.44 86 LEU A C 1
ATOM 678 O O . LEU A 1 86 ? -16.327 1.196 -3.108 1.00 72.44 86 LEU A O 1
ATOM 682 N N . LEU A 1 87 ? -17.997 0.433 -1.820 1.00 74.00 87 LEU A N 1
ATOM 683 C CA . LEU A 1 87 ? -18.589 -0.403 -2.869 1.00 74.00 87 LEU A CA 1
ATOM 684 C C . LEU A 1 87 ? -19.128 0.437 -4.035 1.00 74.00 87 LEU A C 1
ATOM 686 O O . LEU A 1 87 ? -19.063 -0.007 -5.184 1.00 74.00 87 LEU A O 1
ATOM 690 N N . ASP A 1 88 ? -19.628 1.637 -3.755 1.00 72.12 88 ASP A N 1
ATOM 691 C CA . ASP A 1 88 ? -20.073 2.582 -4.775 1.00 72.12 88 ASP A CA 1
ATOM 692 C C . ASP A 1 88 ? -18.882 3.220 -5.496 1.00 72.12 88 ASP A C 1
ATOM 694 O O . ASP A 1 88 ? -18.860 3.230 -6.726 1.00 72.12 88 ASP A O 1
ATOM 698 N N . VAL A 1 89 ? -17.825 3.615 -4.779 1.00 71.19 89 VAL A N 1
ATOM 699 C CA . VAL A 1 89 ? -16.545 4.069 -5.358 1.00 71.19 89 VAL A CA 1
ATOM 700 C C . VAL A 1 89 ? -15.987 3.040 -6.332 1.00 71.19 89 VAL A C 1
ATOM 702 O O . VAL A 1 89 ? -15.494 3.407 -7.397 1.00 71.19 89 VAL A O 1
ATOM 705 N N . MET A 1 90 ? -16.076 1.744 -6.025 1.00 73.00 90 MET A N 1
ATOM 706 C CA . MET A 1 90 ? -15.631 0.691 -6.944 1.00 73.00 90 MET A CA 1
ATOM 707 C C . MET A 1 90 ? -16.401 0.692 -8.277 1.00 73.00 90 MET A C 1
ATOM 709 O O . MET A 1 90 ? -15.835 0.281 -9.288 1.00 73.00 90 MET A O 1
ATOM 713 N N . LYS A 1 91 ? -17.647 1.182 -8.301 1.00 75.19 91 LYS A N 1
ATOM 714 C CA . LYS A 1 91 ? -18.536 1.205 -9.478 1.00 75.19 91 LYS A CA 1
ATOM 715 C C . LYS A 1 91 ? -18.602 2.559 -10.194 1.00 75.19 91 LYS A C 1
ATOM 717 O O . LYS A 1 91 ? -18.974 2.592 -11.362 1.00 75.19 91 LYS A O 1
ATOM 722 N N . GLN A 1 92 ? -18.302 3.655 -9.501 1.00 68.00 92 GLN A N 1
ATOM 723 C CA . GLN A 1 92 ? -18.485 5.022 -9.995 1.00 68.00 92 GLN A CA 1
ATOM 724 C C . GLN A 1 92 ? -17.408 5.485 -10.989 1.00 68.00 92 GLN A C 1
ATOM 726 O O . GLN A 1 92 ? -16.280 4.975 -11.017 1.00 68.00 92 GLN A O 1
ATOM 731 N N . GLU A 1 93 ? -17.778 6.512 -11.765 1.00 64.31 93 GLU A N 1
ATOM 732 C CA . GLU A 1 93 ? -16.888 7.298 -12.622 1.00 64.31 93 GLU A CA 1
ATOM 733 C C . GLU A 1 93 ? -15.760 7.979 -11.826 1.00 64.31 93 GLU A C 1
ATOM 735 O O . GLU A 1 93 ? -15.793 8.116 -10.602 1.00 64.31 93 GLU A O 1
ATOM 740 N N . GLN A 1 94 ? -14.719 8.387 -12.546 1.00 71.19 94 GLN A N 1
ATOM 741 C CA . GLN A 1 94 ? -13.392 8.644 -11.994 1.00 71.19 94 GLN A CA 1
ATOM 742 C C . GLN A 1 94 ? -13.318 9.823 -11.006 1.00 71.19 94 GLN A C 1
ATOM 744 O O . GLN A 1 94 ? -12.610 9.712 -10.011 1.00 71.19 94 GLN A O 1
ATOM 749 N N . GLU A 1 95 ? -14.027 10.932 -11.237 1.00 77.56 95 GLU A N 1
ATOM 750 C CA . GLU A 1 95 ? -13.879 12.156 -10.427 1.00 77.56 95 GLU A CA 1
ATOM 751 C C . GLU A 1 95 ? -14.567 12.056 -9.055 1.00 77.56 95 GLU A C 1
ATOM 753 O O . GLU A 1 95 ? -13.944 12.332 -8.030 1.00 77.56 95 GLU A O 1
ATOM 758 N N . LEU A 1 96 ? -15.815 11.574 -9.014 1.00 75.69 96 LEU A N 1
ATOM 759 C CA . LEU A 1 96 ? -16.543 11.346 -7.758 1.00 75.69 96 LEU A CA 1
ATOM 760 C C . LEU A 1 96 ? -15.845 10.290 -6.893 1.00 75.69 96 LEU A C 1
ATOM 762 O O . LEU A 1 96 ? -15.650 10.501 -5.696 1.00 75.69 96 LEU A O 1
ATOM 766 N N . ALA A 1 97 ? -15.387 9.198 -7.514 1.00 79.56 97 ALA A N 1
ATOM 767 C CA . ALA A 1 97 ? -14.630 8.158 -6.830 1.00 79.56 97 ALA A CA 1
ATOM 768 C C . ALA A 1 97 ? -13.347 8.702 -6.175 1.00 79.56 97 ALA A C 1
ATOM 770 O O . ALA A 1 97 ? -13.018 8.303 -5.059 1.00 79.56 97 ALA A O 1
ATOM 771 N N . ASN A 1 98 ? -12.637 9.618 -6.842 1.00 87.75 98 ASN A N 1
ATOM 772 C CA . ASN A 1 98 ? -11.414 10.213 -6.304 1.00 87.75 98 ASN A CA 1
ATOM 773 C C . ASN A 1 98 ? -11.700 11.117 -5.099 1.00 87.75 98 ASN A C 1
ATOM 775 O O . ASN A 1 98 ? -11.052 10.953 -4.069 1.00 87.75 98 ASN A O 1
ATOM 779 N N . ASN A 1 99 ? -12.695 12.005 -5.193 1.00 83.31 99 ASN A N 1
ATOM 780 C CA . ASN A 1 99 ? -13.062 12.904 -4.090 1.00 83.31 99 ASN A CA 1
ATOM 781 C C . ASN A 1 99 ? -13.418 12.118 -2.820 1.00 83.31 99 ASN A C 1
ATOM 783 O O . ASN A 1 99 ? -12.956 12.429 -1.723 1.00 83.31 99 ASN A O 1
ATOM 787 N N . VAL A 1 100 ? -14.195 11.046 -2.979 1.00 81.25 100 VAL A N 1
ATOM 788 C CA . VAL A 1 100 ? -14.584 10.183 -1.862 1.00 81.25 100 VAL A CA 1
ATOM 789 C C . VAL A 1 100 ? -13.372 9.472 -1.254 1.00 81.25 100 VAL A C 1
ATOM 791 O O . VAL A 1 100 ? -13.256 9.403 -0.030 1.00 81.25 100 VAL A O 1
ATOM 794 N N . LEU A 1 101 ? -12.449 8.961 -2.074 1.00 88.12 101 LEU A N 1
ATOM 795 C CA . LEU A 1 101 ? -11.219 8.345 -1.568 1.00 88.12 101 LEU A CA 1
ATOM 796 C C . LEU A 1 101 ? -10.342 9.358 -0.816 1.00 88.12 101 LEU A C 1
ATOM 798 O O . LEU A 1 101 ? -9.821 9.023 0.245 1.00 88.12 101 LEU A O 1
ATOM 802 N N . GLU A 1 102 ? -10.223 10.593 -1.306 1.00 89.56 102 GLU A N 1
ATOM 803 C CA . GLU A 1 102 ? -9.505 11.679 -0.622 1.00 89.56 102 GLU A CA 1
ATOM 804 C C . GLU A 1 102 ? -10.126 12.000 0.746 1.00 89.56 102 GLU A C 1
ATOM 806 O O . GLU A 1 102 ? -9.416 12.118 1.747 1.00 89.56 102 GLU A O 1
ATOM 811 N N . GLU A 1 103 ? -11.455 12.053 0.835 1.00 82.62 103 GLU A N 1
ATOM 812 C CA . GLU A 1 103 ? -12.164 12.228 2.107 1.00 82.62 103 GLU A CA 1
ATOM 813 C C . GLU A 1 103 ? -11.952 11.057 3.070 1.00 82.62 103 GLU A C 1
ATOM 815 O O . GLU A 1 103 ? -11.736 11.263 4.270 1.00 82.62 103 GLU A O 1
ATOM 820 N N . MET A 1 104 ? -11.961 9.827 2.551 1.00 85.50 104 MET A N 1
ATOM 821 C CA . MET A 1 104 ? -11.652 8.635 3.335 1.00 85.50 104 MET A CA 1
ATOM 822 C C . MET A 1 104 ? -10.214 8.667 3.866 1.00 85.50 104 MET A C 1
ATOM 824 O O . MET A 1 104 ? -10.016 8.356 5.040 1.00 85.50 104 MET A O 1
ATOM 828 N N . ILE A 1 105 ? -9.235 9.082 3.054 1.00 91.44 105 ILE A N 1
ATOM 829 C CA . ILE A 1 105 ? -7.829 9.258 3.461 1.00 91.44 105 ILE A CA 1
ATOM 830 C C . ILE A 1 105 ? -7.723 10.292 4.587 1.00 91.44 105 ILE A C 1
ATOM 832 O O . ILE A 1 105 ? -7.160 9.998 5.644 1.00 91.44 105 ILE A O 1
ATOM 836 N N . MET A 1 106 ? -8.325 11.474 4.413 1.00 86.81 106 MET A N 1
ATOM 837 C CA . MET A 1 106 ? -8.326 12.524 5.442 1.00 86.81 106 MET A CA 1
ATOM 838 C C . MET A 1 106 ? -8.921 12.027 6.765 1.00 86.81 106 MET A C 1
ATOM 840 O O . MET A 1 106 ? -8.393 12.295 7.848 1.00 86.81 106 MET A O 1
ATOM 844 N N . LEU A 1 107 ? -10.020 11.279 6.688 1.00 83.12 107 LEU A N 1
ATOM 845 C CA . LEU A 1 107 ? -10.684 10.718 7.853 1.00 83.12 107 LEU A CA 1
ATOM 846 C C . LEU A 1 107 ? -9.808 9.696 8.588 1.00 83.12 107 LEU A C 1
ATOM 848 O O . LEU A 1 107 ? -9.719 9.748 9.819 1.00 83.12 107 LEU A O 1
ATOM 852 N N . VAL A 1 108 ? -9.194 8.753 7.870 1.00 86.81 108 VAL A N 1
ATOM 853 C CA . VAL A 1 108 ? -8.378 7.709 8.507 1.00 86.81 108 VAL A CA 1
ATOM 854 C C . VAL A 1 108 ? -7.071 8.275 9.040 1.00 86.81 108 VAL A C 1
ATOM 856 O O . VAL A 1 108 ? -6.690 7.895 10.143 1.00 86.81 108 VAL A O 1
ATOM 859 N N . GLY A 1 109 ? -6.484 9.270 8.368 1.00 87.50 109 GLY A N 1
ATOM 860 C CA . GLY A 1 109 ? -5.339 10.023 8.885 1.00 87.50 109 GLY A CA 1
ATOM 861 C C . GLY A 1 109 ? -5.644 10.747 10.201 1.00 87.50 109 GLY A C 1
ATOM 862 O O . GLY A 1 109 ? -4.770 10.902 11.050 1.00 87.50 109 GLY A O 1
ATOM 863 N N . ALA A 1 110 ? -6.903 11.135 10.432 1.00 84.00 110 ALA A N 1
ATOM 864 C CA . ALA A 1 110 ? -7.325 11.716 11.704 1.00 84.00 110 ALA A CA 1
ATOM 865 C C . ALA A 1 110 ? -7.747 10.672 12.756 1.00 84.00 110 ALA A C 1
ATOM 867 O O . ALA A 1 110 ? -7.549 10.889 13.957 1.00 84.00 110 ALA A O 1
ATOM 868 N N . LYS A 1 111 ? -8.404 9.576 12.346 1.00 84.12 111 LYS A N 1
ATOM 869 C CA . LYS A 1 111 ? -9.053 8.609 13.252 1.00 84.12 111 LYS A CA 1
ATOM 870 C C . LYS A 1 111 ? -9.025 7.161 12.740 1.00 84.12 111 LYS A C 1
ATOM 872 O O . LYS A 1 111 ? -10.069 6.521 12.624 1.00 84.12 111 LYS A O 1
ATOM 877 N N . THR A 1 112 ? -7.852 6.558 12.590 1.00 88.25 112 THR A N 1
ATOM 878 C CA . THR A 1 112 ? -7.679 5.152 12.159 1.00 88.25 112 THR A CA 1
ATOM 879 C C . THR A 1 112 ? -8.480 4.121 12.964 1.00 88.25 112 THR A C 1
ATOM 881 O O . THR A 1 112 ? -8.944 3.112 12.431 1.00 88.25 112 THR A O 1
ATOM 884 N N . ARG A 1 113 ? -8.696 4.363 14.268 1.00 84.75 113 ARG A N 1
ATOM 885 C CA . ARG A 1 113 ? -9.395 3.433 15.182 1.00 84.75 113 ARG A CA 1
ATOM 886 C C . ARG A 1 113 ? -10.804 3.047 14.708 1.00 84.75 113 ARG A C 1
ATOM 888 O O . ARG A 1 113 ? -11.285 1.975 15.088 1.00 84.75 113 ARG A O 1
ATOM 895 N N . ILE A 1 114 ? -11.452 3.872 13.882 1.00 81.25 114 ILE A N 1
ATOM 896 C CA . ILE A 1 114 ? -12.767 3.572 13.286 1.00 81.25 114 ILE A CA 1
ATOM 897 C C . ILE A 1 114 ? -12.743 2.290 12.439 1.00 81.25 114 ILE A C 1
ATOM 899 O O . ILE A 1 114 ? -13.745 1.578 12.375 1.00 81.25 114 ILE A O 1
ATOM 903 N N . LEU A 1 115 ? -11.589 1.943 11.857 1.00 84.44 115 LEU A N 1
ATOM 904 C CA . LEU A 1 115 ? -11.425 0.776 10.990 1.00 84.44 115 LEU A CA 1
ATOM 905 C C . LEU A 1 115 ? -11.209 -0.530 11.758 1.00 84.44 115 LEU A C 1
ATOM 907 O O . LEU A 1 115 ? -11.283 -1.601 11.163 1.00 84.44 115 LEU A O 1
ATOM 911 N N . ARG A 1 116 ? -10.985 -0.492 13.078 1.00 86.44 116 ARG A N 1
ATOM 912 C CA . ARG A 1 116 ? -10.474 -1.638 13.854 1.00 86.44 116 ARG A CA 1
ATOM 913 C C . ARG A 1 116 ? -11.228 -2.957 13.657 1.00 86.44 116 ARG A C 1
ATOM 915 O O . ARG A 1 116 ? -10.618 -4.018 13.710 1.00 86.44 116 ARG A O 1
ATOM 922 N N . LYS A 1 117 ? -12.548 -2.919 13.443 1.00 85.62 117 LYS A N 1
ATOM 923 C CA . LYS A 1 117 ? -13.387 -4.125 13.260 1.00 85.62 117 LYS A CA 1
ATOM 924 C C . LYS A 1 117 ? -13.515 -4.599 11.804 1.00 85.62 117 LYS A C 1
ATOM 926 O O . LYS A 1 117 ? -14.148 -5.628 11.558 1.00 85.62 117 LYS A O 1
ATOM 931 N N . ARG A 1 118 ? -13.022 -3.818 10.842 1.00 85.75 118 ARG A N 1
ATOM 932 C CA . ARG A 1 118 ? -13.239 -4.006 9.398 1.00 85.75 118 ARG A CA 1
ATOM 933 C C . ARG A 1 118 ? -11.989 -3.728 8.561 1.00 85.75 118 ARG A C 1
ATOM 935 O O . ARG A 1 118 ? -12.094 -3.687 7.345 1.00 85.75 118 ARG A O 1
ATOM 942 N N . ILE A 1 119 ? -10.822 -3.560 9.181 1.00 90.69 119 ILE A N 1
ATOM 943 C CA . ILE A 1 119 ? -9.607 -3.122 8.489 1.00 90.69 119 ILE A CA 1
ATOM 944 C C . ILE A 1 119 ? -9.247 -4.021 7.299 1.00 90.69 119 ILE A C 1
ATOM 946 O O . ILE A 1 119 ? -9.018 -3.500 6.216 1.00 90.69 119 ILE A O 1
ATOM 950 N N . GLY A 1 120 ? -9.334 -5.347 7.451 1.00 91.62 120 GLY A N 1
ATOM 951 C CA . GLY A 1 120 ? -9.084 -6.282 6.347 1.00 91.62 120 GLY A CA 1
ATOM 952 C C . GLY A 1 120 ? -10.041 -6.107 5.161 1.00 91.62 120 GLY A C 1
ATOM 953 O O . GLY A 1 120 ? -9.630 -6.258 4.021 1.00 91.62 120 GLY A O 1
ATOM 954 N N . PHE A 1 121 ? -11.297 -5.706 5.397 1.00 89.12 121 PHE A N 1
ATOM 955 C CA . PHE A 1 121 ? -12.223 -5.391 4.304 1.00 89.12 121 PHE A CA 1
ATOM 956 C C . PHE A 1 121 ? -11.776 -4.140 3.538 1.00 89.12 121 PHE A C 1
ATOM 958 O O . PHE A 1 121 ? -11.708 -4.168 2.313 1.00 89.12 121 PHE A O 1
ATOM 965 N N . PHE A 1 122 ? -11.453 -3.055 4.251 1.00 91.06 122 PHE A N 1
ATOM 966 C CA . PHE A 1 122 ? -11.021 -1.806 3.618 1.00 91.06 122 PHE A CA 1
ATOM 967 C C . PHE A 1 122 ? -9.704 -1.986 2.863 1.00 91.06 122 PHE A C 1
ATOM 969 O O . PHE A 1 122 ? -9.625 -1.617 1.696 1.00 91.06 122 PHE A O 1
ATOM 976 N N . VAL A 1 123 ? -8.702 -2.607 3.489 1.00 95.00 123 VAL A N 1
ATOM 977 C CA . VAL A 1 123 ? -7.408 -2.880 2.848 1.00 95.00 123 VAL A CA 1
ATOM 978 C C . VAL A 1 123 ? -7.588 -3.802 1.644 1.00 95.00 123 VAL A C 1
ATOM 980 O O . VAL A 1 123 ? -7.132 -3.467 0.555 1.00 95.00 123 VAL A O 1
ATOM 983 N N . GLY A 1 124 ? -8.325 -4.908 1.788 1.00 94.12 124 GLY A N 1
ATOM 984 C CA . GLY A 1 124 ? -8.576 -5.832 0.684 1.00 94.12 124 GLY A CA 1
ATOM 985 C C . GLY A 1 124 ? -9.282 -5.174 -0.508 1.00 94.12 124 GLY A C 1
ATOM 986 O O . GLY A 1 124 ? -8.933 -5.451 -1.659 1.00 94.12 124 GLY A O 1
ATOM 987 N N . ALA A 1 125 ? -10.230 -4.268 -0.255 1.00 91.31 125 ALA A N 1
ATOM 988 C CA . ALA A 1 125 ? -10.910 -3.499 -1.295 1.00 91.31 125 ALA A CA 1
ATOM 989 C C . ALA A 1 125 ? -9.985 -2.471 -1.971 1.00 91.31 125 ALA A C 1
ATOM 991 O O . ALA A 1 125 ? -9.965 -2.407 -3.200 1.00 91.31 125 ALA A O 1
ATOM 992 N N . MET A 1 126 ? -9.169 -1.729 -1.210 1.00 94.94 126 MET A N 1
ATOM 993 C CA . MET A 1 126 ? -8.182 -0.801 -1.782 1.00 94.94 126 MET A CA 1
ATOM 994 C C . MET A 1 126 ? -7.151 -1.528 -2.647 1.00 94.94 126 MET A C 1
ATOM 996 O O . MET A 1 126 ? -6.852 -1.092 -3.756 1.00 94.94 126 MET A O 1
ATOM 1000 N N . LEU A 1 127 ? -6.671 -2.687 -2.198 1.00 95.38 127 LEU A N 1
ATOM 1001 C CA . LEU A 1 127 ? -5.762 -3.516 -2.988 1.00 95.38 127 LEU A CA 1
ATOM 1002 C C . LEU A 1 127 ? -6.430 -4.048 -4.254 1.00 95.38 127 LEU A C 1
ATOM 1004 O O . LEU A 1 127 ? -5.816 -4.039 -5.314 1.00 95.38 127 LEU A O 1
ATOM 1008 N N . SER A 1 128 ? -7.711 -4.416 -4.181 1.00 93.38 128 SER A N 1
ATOM 1009 C CA . SER A 1 128 ? -8.470 -4.823 -5.369 1.00 93.38 128 SER A CA 1
ATOM 1010 C C . SER A 1 128 ? -8.580 -3.687 -6.395 1.00 93.38 128 SER A C 1
ATOM 1012 O O . SER A 1 128 ? -8.503 -3.946 -7.592 1.00 93.38 128 SER A O 1
ATOM 1014 N N . ILE A 1 129 ? -8.724 -2.431 -5.950 1.00 90.94 129 ILE A N 1
ATOM 1015 C CA . ILE A 1 129 ? -8.676 -1.252 -6.832 1.00 90.94 129 ILE A CA 1
ATOM 1016 C C . ILE A 1 129 ? -7.270 -1.086 -7.424 1.00 90.94 129 ILE A C 1
ATOM 1018 O O . ILE A 1 129 ? -7.143 -0.846 -8.624 1.00 90.94 129 ILE A O 1
ATOM 1022 N N . ALA A 1 130 ? -6.227 -1.227 -6.605 1.00 93.12 130 ALA A N 1
ATOM 1023 C CA . ALA A 1 130 ? -4.844 -1.007 -7.018 1.00 93.12 130 ALA A CA 1
ATOM 1024 C C . ALA A 1 130 ? -4.307 -2.073 -7.994 1.00 93.12 130 ALA A C 1
ATOM 1026 O O . ALA A 1 130 ? -3.440 -1.779 -8.818 1.00 93.12 130 ALA A O 1
ATOM 1027 N N . GLU A 1 131 ? -4.828 -3.298 -7.924 1.00 92.81 131 GLU A N 1
ATOM 1028 C CA . GLU A 1 131 ? -4.460 -4.426 -8.790 1.00 92.81 131 GLU A CA 1
ATOM 1029 C C . GLU A 1 131 ? -5.263 -4.465 -10.104 1.00 92.81 131 GLU A C 1
ATOM 1031 O O . GLU A 1 131 ? -4.867 -5.138 -11.064 1.00 92.81 131 GLU A O 1
ATOM 1036 N N . LEU A 1 132 ? -6.399 -3.759 -10.174 1.00 89.19 132 LEU A N 1
ATOM 1037 C CA . LEU A 1 132 ? -7.306 -3.827 -11.314 1.00 89.19 132 LEU A CA 1
ATOM 1038 C C . LEU A 1 132 ? -6.736 -3.098 -12.540 1.00 89.19 132 LEU A C 1
ATOM 1040 O O . LEU A 1 132 ? -6.425 -1.907 -12.526 1.00 89.19 132 LEU A O 1
ATOM 1044 N N . LYS A 1 133 ? -6.650 -3.822 -13.659 1.00 87.00 133 LYS A N 1
ATOM 1045 C CA . LYS A 1 133 ? -6.208 -3.262 -14.943 1.00 87.00 133 LYS A CA 1
ATOM 1046 C C . LYS A 1 133 ? -7.252 -2.299 -15.508 1.00 87.00 133 LYS A C 1
ATOM 1048 O O . LYS A 1 133 ? -8.447 -2.556 -15.428 1.00 87.00 133 LYS A O 1
ATOM 1053 N N . GLY A 1 134 ? -6.788 -1.225 -16.146 1.00 84.31 134 GLY A N 1
ATOM 1054 C CA . GLY A 1 134 ? -7.659 -0.239 -16.796 1.00 84.31 134 GLY A CA 1
ATOM 1055 C C . GLY A 1 134 ? -8.310 0.763 -15.838 1.00 84.31 134 GLY A C 1
ATOM 1056 O O . GLY A 1 134 ? -9.080 1.607 -16.286 1.00 84.31 134 GLY A O 1
ATOM 1057 N N . VAL A 1 135 ? -7.988 0.706 -14.543 1.00 85.94 135 VAL A N 1
ATOM 1058 C CA . VAL A 1 135 ? -8.360 1.753 -13.591 1.00 85.94 135 VAL A CA 1
ATOM 1059 C C . VAL A 1 135 ? -7.476 2.979 -13.794 1.00 85.94 135 VAL A C 1
ATOM 1061 O O . VAL A 1 135 ? -6.280 2.884 -14.069 1.00 85.94 135 VAL A O 1
ATOM 1064 N N . ALA A 1 136 ? -8.094 4.142 -13.634 1.00 88.56 136 ALA A N 1
ATOM 1065 C CA . ALA A 1 136 ? -7.440 5.431 -13.555 1.00 88.56 136 ALA A CA 1
ATOM 1066 C C . ALA A 1 136 ? -6.242 5.459 -12.598 1.00 88.56 136 ALA A C 1
ATOM 1068 O O . ALA A 1 136 ? -6.364 5.065 -11.440 1.00 88.56 136 ALA A O 1
ATOM 1069 N N . GLU A 1 137 ? -5.125 6.032 -13.044 1.00 88.69 137 GLU A N 1
ATOM 1070 C CA . GLU A 1 137 ? -3.895 6.126 -12.247 1.00 88.69 137 GLU A CA 1
ATOM 1071 C C . GLU A 1 137 ? -4.122 6.812 -10.895 1.00 88.69 137 GLU A C 1
ATOM 1073 O O . GLU A 1 137 ? -3.795 6.234 -9.863 1.00 88.69 137 GLU A O 1
ATOM 1078 N N . LYS A 1 138 ? -4.818 7.956 -10.885 1.00 91.25 138 LYS A N 1
ATOM 1079 C CA . LYS A 1 138 ? -5.156 8.680 -9.651 1.00 91.25 138 LYS A CA 1
ATOM 1080 C C . LYS A 1 138 ? -5.963 7.835 -8.657 1.00 91.25 138 LYS A C 1
ATOM 1082 O O . LYS A 1 138 ? -5.741 7.920 -7.456 1.00 91.25 138 LYS A O 1
ATOM 1087 N N . LYS A 1 139 ? -6.880 6.992 -9.139 1.00 89.44 139 LYS A N 1
ATOM 1088 C CA . LYS A 1 139 ? -7.705 6.129 -8.277 1.00 89.44 139 LYS A CA 1
ATOM 1089 C C . LYS A 1 139 ? -6.869 5.011 -7.646 1.00 89.44 139 LYS A C 1
ATOM 1091 O O . LYS A 1 139 ? -7.074 4.678 -6.483 1.00 89.44 139 LYS A O 1
ATOM 1096 N N . VAL A 1 140 ? -5.904 4.470 -8.394 1.00 92.44 140 VAL A N 1
ATOM 1097 C CA . VAL A 1 140 ? -4.910 3.512 -7.878 1.00 92.44 140 VAL A CA 1
ATOM 1098 C C . VAL A 1 140 ? -4.009 4.170 -6.832 1.00 92.44 140 VAL A C 1
ATOM 1100 O O . VAL A 1 140 ? -3.779 3.577 -5.782 1.00 92.44 140 VAL A O 1
ATOM 1103 N N . GLU A 1 141 ? -3.518 5.382 -7.096 1.00 93.50 141 GLU A N 1
ATOM 1104 C CA . GLU A 1 141 ? -2.699 6.153 -6.149 1.00 93.50 141 GLU A CA 1
ATOM 1105 C C . GLU A 1 141 ? -3.447 6.408 -4.840 1.00 93.50 141 GLU A C 1
ATOM 1107 O O . GLU A 1 141 ? -2.933 6.086 -3.778 1.00 93.50 141 GLU A O 1
ATOM 1112 N N . LEU A 1 142 ? -4.694 6.884 -4.903 1.00 94.81 142 LEU A N 1
ATOM 1113 C CA . LEU A 1 142 ? -5.504 7.131 -3.708 1.00 94.81 142 LEU A CA 1
ATOM 1114 C C . LEU A 1 142 ? -5.801 5.845 -2.918 1.00 94.81 142 LEU A C 1
ATOM 1116 O O . LEU A 1 142 ? -5.814 5.857 -1.689 1.00 94.81 142 LEU A O 1
ATOM 1120 N N . ALA A 1 143 ? -6.014 4.717 -3.598 1.00 94.75 143 ALA A N 1
ATOM 1121 C CA . ALA A 1 143 ? -6.210 3.441 -2.916 1.00 94.75 143 ALA A CA 1
ATOM 1122 C C . ALA A 1 143 ? -4.958 3.008 -2.130 1.00 94.75 143 ALA A C 1
ATOM 1124 O O . ALA A 1 143 ? -5.075 2.526 -1.003 1.00 94.75 143 ALA A O 1
ATOM 1125 N N . ILE A 1 144 ? -3.764 3.207 -2.695 1.00 96.38 144 ILE A N 1
ATOM 1126 C CA . ILE A 1 144 ? -2.491 2.921 -2.018 1.00 96.38 144 ILE A CA 1
ATOM 1127 C C . ILE A 1 144 ? -2.257 3.915 -0.875 1.00 96.38 144 ILE A C 1
ATOM 1129 O O . ILE A 1 144 ? -1.991 3.482 0.248 1.00 96.38 144 ILE A O 1
ATOM 1133 N N . GLU A 1 145 ? -2.451 5.211 -1.127 1.00 96.88 145 GLU A N 1
ATOM 1134 C CA . GLU A 1 145 ? -2.328 6.293 -0.141 1.00 96.88 145 GLU A CA 1
ATOM 1135 C C . GLU A 1 145 ? -3.189 6.027 1.096 1.00 96.88 145 GLU A C 1
ATOM 1137 O O . GLU A 1 145 ? -2.739 6.222 2.223 1.00 96.88 145 GLU A O 1
ATOM 1142 N N . PHE A 1 146 ? -4.411 5.516 0.913 1.00 96.06 146 PHE A N 1
ATOM 1143 C CA . PHE A 1 146 ? -5.277 5.131 2.024 1.00 96.06 146 PHE A CA 1
ATOM 1144 C C . PHE A 1 146 ? -4.623 4.077 2.922 1.00 96.06 146 PHE A C 1
ATOM 1146 O O . PHE A 1 146 ? -4.629 4.215 4.147 1.00 96.06 146 PHE A O 1
ATOM 1153 N N . VAL A 1 147 ? -4.061 3.017 2.335 1.00 96.94 147 VAL A N 1
ATOM 1154 C CA . VAL A 1 147 ? -3.445 1.927 3.106 1.00 96.94 147 VAL A CA 1
ATOM 1155 C C . VAL A 1 147 ? -2.165 2.404 3.796 1.00 96.94 147 VAL A C 1
ATOM 1157 O O . VAL A 1 147 ? -1.962 2.085 4.970 1.00 96.94 147 VAL A O 1
ATOM 1160 N N . VAL A 1 148 ? -1.345 3.209 3.113 1.00 95.94 148 VAL A N 1
ATOM 1161 C CA . VAL A 1 148 ? -0.134 3.819 3.688 1.00 95.94 148 VAL A CA 1
ATOM 1162 C C . VAL A 1 148 ? -0.494 4.756 4.843 1.00 95.94 148 VAL A C 1
ATOM 1164 O O . VAL A 1 148 ? 0.051 4.600 5.932 1.00 95.94 148 VAL A O 1
ATOM 1167 N N . THR A 1 149 ? -1.483 5.635 4.667 1.00 96.25 149 THR A N 1
ATOM 1168 C CA . THR A 1 149 ? -1.966 6.549 5.719 1.00 96.25 149 THR A CA 1
ATOM 1169 C C . THR A 1 149 ? -2.431 5.785 6.960 1.00 96.25 149 THR A C 1
ATOM 1171 O O . THR A 1 149 ? -2.151 6.179 8.092 1.00 96.25 149 THR A O 1
ATOM 1174 N N . VAL A 1 150 ? -3.129 4.659 6.771 1.00 95.62 150 VAL A N 1
ATOM 1175 C CA . VAL A 1 150 ? -3.502 3.786 7.889 1.00 95.62 150 VAL A CA 1
ATOM 1176 C C . VAL A 1 150 ? -2.260 3.203 8.561 1.00 95.62 150 VAL A C 1
ATOM 1178 O O . VAL A 1 150 ? -2.197 3.205 9.787 1.00 95.62 150 VAL A O 1
ATOM 1181 N N . ALA A 1 151 ? -1.279 2.711 7.804 1.00 94.88 151 ALA A N 1
ATOM 1182 C CA . ALA A 1 151 ? -0.050 2.154 8.369 1.00 94.88 151 ALA A CA 1
ATOM 1183 C C . ALA A 1 151 ? 0.744 3.190 9.188 1.00 94.88 151 ALA A C 1
ATOM 1185 O O . ALA A 1 151 ? 1.293 2.844 10.235 1.00 94.88 151 ALA A O 1
ATOM 1186 N N . GLU A 1 152 ? 0.762 4.455 8.760 1.00 94.19 152 GLU A N 1
ATOM 1187 C CA . GLU A 1 152 ? 1.499 5.551 9.407 1.00 94.19 152 GLU A CA 1
ATOM 1188 C C . GLU A 1 152 ? 0.998 5.896 10.820 1.00 94.19 152 GLU A C 1
ATOM 1190 O O . GLU A 1 152 ? 1.759 6.434 11.636 1.00 94.19 152 GLU A O 1
ATOM 1195 N N . ASP A 1 153 ? -0.243 5.545 11.175 1.00 93.75 153 ASP A N 1
ATOM 1196 C CA . ASP A 1 153 ? -0.715 5.671 12.554 1.00 93.75 153 ASP A CA 1
ATOM 1197 C C . ASP A 1 153 ? -0.049 4.627 13.464 1.00 93.75 153 ASP A C 1
ATOM 1199 O O . ASP A 1 153 ? -0.561 3.528 13.706 1.00 93.75 153 ASP A O 1
ATOM 1203 N N . ARG A 1 154 ? 1.076 5.027 14.063 1.00 87.69 154 ARG A N 1
ATOM 1204 C CA . ARG A 1 154 ? 1.856 4.213 15.008 1.00 87.69 154 ARG A CA 1
ATOM 1205 C C . ARG A 1 154 ? 1.070 3.746 16.235 1.00 87.69 154 ARG A C 1
ATOM 1207 O O . ARG A 1 154 ? 1.455 2.764 16.861 1.00 87.69 154 ARG A O 1
ATOM 1214 N N . LYS A 1 155 ? -0.009 4.435 16.630 1.00 87.38 155 LYS A N 1
ATOM 1215 C CA . LYS A 1 155 ? -0.747 4.089 17.860 1.00 87.38 155 LYS A CA 1
ATOM 1216 C C . LYS A 1 155 ? -1.699 2.922 17.661 1.00 87.38 155 LYS A C 1
ATOM 1218 O O . LYS A 1 155 ? -2.043 2.260 18.641 1.00 87.38 155 LYS A O 1
ATOM 1223 N N . GLN A 1 156 ? -2.224 2.744 16.453 1.00 87.12 156 GLN A N 1
ATOM 1224 C CA . GLN A 1 156 ? -3.273 1.762 16.176 1.00 87.12 156 GLN A CA 1
ATOM 1225 C C . GLN A 1 156 ? -3.094 1.120 14.802 1.00 87.12 156 GLN A C 1
ATOM 1227 O O . GLN A 1 156 ? -3.190 -0.099 14.690 1.00 87.12 156 GLN A O 1
ATOM 1232 N N . GLY A 1 157 ? -2.891 1.940 13.775 1.00 90.88 157 GLY A N 1
ATOM 1233 C CA . GLY A 1 157 ? -2.865 1.566 12.368 1.00 90.88 157 GLY A CA 1
ATOM 1234 C C . GLY A 1 157 ? -1.784 0.568 11.983 1.00 90.88 157 GLY A C 1
ATOM 1235 O O . GLY A 1 157 ? -2.118 -0.501 11.475 1.00 90.88 157 GLY A O 1
ATOM 1236 N N . CYS A 1 158 ? -0.528 0.865 12.313 1.00 91.50 158 CYS A N 1
ATOM 1237 C CA . CYS A 1 158 ? 0.623 -0.000 12.039 1.00 91.50 158 CYS A CA 1
ATOM 1238 C C . CYS A 1 158 ? 0.360 -1.458 12.468 1.00 91.50 158 CYS A C 1
ATOM 1240 O O . CYS A 1 158 ? 0.258 -2.347 11.626 1.00 91.50 158 CYS A O 1
ATOM 1242 N N . GLY A 1 159 ? 0.065 -1.690 13.753 1.00 90.94 159 GLY A N 1
ATOM 1243 C CA . GLY A 1 159 ? -0.215 -3.035 14.270 1.00 90.94 159 GLY A CA 1
ATOM 1244 C C . GLY A 1 159 ? -1.528 -3.669 13.781 1.00 90.94 159 GLY A C 1
ATOM 1245 O O . GLY A 1 159 ? -1.775 -4.847 14.048 1.00 90.94 159 GLY A O 1
ATOM 1246 N N . MET A 1 160 ? -2.413 -2.913 13.117 1.00 92.62 160 MET A N 1
ATOM 1247 C CA . MET A 1 160 ? -3.553 -3.478 12.385 1.00 92.62 160 MET A CA 1
ATOM 1248 C C . MET A 1 160 ? -3.135 -3.981 11.001 1.00 92.62 160 MET A C 1
ATOM 1250 O O . MET A 1 160 ? -3.609 -5.042 10.606 1.00 92.62 160 MET A O 1
ATOM 1254 N N . ILE A 1 161 ? -2.257 -3.256 10.301 1.00 93.56 161 ILE A N 1
ATOM 1255 C CA . ILE A 1 161 ? -1.721 -3.636 8.986 1.00 93.56 161 ILE A CA 1
ATOM 1256 C C . ILE A 1 161 ? -0.746 -4.812 9.100 1.00 93.56 161 ILE A C 1
ATOM 1258 O O . ILE A 1 161 ? -0.864 -5.755 8.327 1.00 93.56 161 ILE A O 1
ATOM 1262 N N . GLU A 1 162 ? 0.137 -4.820 10.104 1.00 90.38 162 GLU A N 1
ATOM 1263 C CA . GLU A 1 162 ? 1.089 -5.921 10.353 1.00 90.38 162 GLU A CA 1
ATOM 1264 C C . GLU A 1 162 ? 0.408 -7.283 10.546 1.00 90.38 162 GLU A C 1
ATOM 1266 O O . GLU A 1 162 ? 1.025 -8.316 10.341 1.00 90.38 162 GLU A O 1
ATOM 1271 N N . LYS A 1 163 ? -0.871 -7.306 10.940 1.00 91.06 163 LYS A N 1
ATOM 1272 C CA . LYS A 1 163 ? -1.643 -8.547 11.135 1.00 91.06 163 LYS A CA 1
ATOM 1273 C C . LYS A 1 163 ? -2.299 -9.068 9.858 1.00 91.06 163 LYS A C 1
ATOM 1275 O O . LYS A 1 163 ? -3.008 -10.072 9.912 1.00 91.06 163 LYS A O 1
ATOM 1280 N N . LEU A 1 164 ? -2.143 -8.361 8.744 1.00 91.38 164 LEU A N 1
ATOM 1281 C CA . LEU A 1 164 ? -2.743 -8.688 7.457 1.00 91.38 164 LEU A CA 1
ATOM 1282 C C . LEU A 1 164 ? -1.669 -9.197 6.484 1.00 91.38 164 LEU A C 1
ATOM 1284 O O . LEU A 1 164 ? -1.543 -8.657 5.392 1.00 91.38 164 LEU A O 1
ATOM 1288 N N . ASP A 1 165 ? -0.911 -10.232 6.859 1.00 87.56 165 ASP A N 1
ATOM 1289 C CA . ASP A 1 165 ? 0.255 -10.743 6.105 1.00 87.56 165 ASP A CA 1
ATOM 1290 C C . ASP A 1 165 ? -0.006 -10.916 4.595 1.00 87.56 165 ASP A C 1
ATOM 1292 O O . ASP A 1 165 ? 0.726 -10.404 3.746 1.00 87.56 165 ASP A O 1
ATOM 1296 N N . HIS A 1 166 ? -1.118 -11.563 4.235 1.00 90.00 166 HIS A N 1
ATOM 1297 C CA . HIS A 1 166 ? -1.497 -11.754 2.832 1.00 90.00 166 HIS A CA 1
ATOM 1298 C C . HIS A 1 166 ? -1.720 -10.426 2.087 1.00 90.00 166 HIS A C 1
ATOM 1300 O O . HIS A 1 166 ? -1.246 -10.243 0.966 1.00 90.00 166 HIS A O 1
ATOM 1306 N N . ASP A 1 167 ? -2.431 -9.480 2.701 1.00 92.56 167 ASP A N 1
ATOM 1307 C CA . ASP A 1 167 ? -2.696 -8.178 2.087 1.00 92.56 167 ASP A CA 1
ATOM 1308 C C . ASP A 1 167 ? -1.449 -7.287 2.080 1.00 92.56 167 ASP A C 1
ATOM 1310 O O . ASP A 1 167 ? -1.244 -6.524 1.139 1.00 92.56 167 ASP A O 1
ATOM 1314 N N . LEU A 1 168 ? -0.570 -7.418 3.074 1.00 90.12 168 LEU A N 1
ATOM 1315 C CA . LEU A 1 168 ? 0.726 -6.751 3.089 1.00 90.12 168 LEU A CA 1
ATOM 1316 C C . LEU A 1 168 ? 1.615 -7.265 1.949 1.00 90.12 168 LEU A C 1
ATOM 1318 O O . LEU A 1 168 ? 2.201 -6.464 1.224 1.00 90.12 168 LEU A O 1
ATOM 1322 N N . THR A 1 169 ? 1.647 -8.578 1.714 1.00 88.69 169 THR A N 1
ATOM 1323 C CA . THR A 1 169 ? 2.353 -9.186 0.571 1.00 88.69 169 THR A CA 1
ATOM 1324 C C . THR A 1 169 ? 1.827 -8.649 -0.767 1.00 88.69 169 THR A C 1
ATOM 1326 O O . THR A 1 169 ? 2.607 -8.298 -1.660 1.00 88.69 169 THR A O 1
ATOM 1329 N N . ARG A 1 170 ? 0.502 -8.505 -0.899 1.00 92.56 170 ARG A N 1
ATOM 1330 C CA . ARG A 1 170 ? -0.146 -7.889 -2.070 1.00 92.56 170 ARG A CA 1
ATOM 1331 C C . ARG A 1 170 ? 0.228 -6.418 -2.245 1.00 92.56 170 ARG A C 1
ATOM 1333 O O . ARG A 1 170 ? 0.632 -6.022 -3.337 1.00 92.56 170 ARG A O 1
ATOM 1340 N N . LEU A 1 171 ? 0.145 -5.618 -1.178 1.00 92.38 171 LEU A N 1
ATOM 1341 C CA . LEU A 1 171 ? 0.524 -4.202 -1.192 1.00 92.38 171 LEU A CA 1
ATOM 1342 C C . LEU A 1 171 ? 1.971 -4.021 -1.646 1.00 92.38 171 LEU A C 1
ATOM 1344 O O . LEU A 1 171 ? 2.248 -3.205 -2.527 1.00 92.38 171 LEU A O 1
ATOM 1348 N N . LEU A 1 172 ? 2.878 -4.812 -1.069 1.00 88.19 172 LEU A N 1
ATOM 1349 C CA . LEU A 1 172 ? 4.278 -4.826 -1.459 1.00 88.19 172 LEU A CA 1
ATOM 1350 C C . LEU A 1 172 ? 4.383 -5.152 -2.948 1.00 88.19 172 LEU A C 1
ATOM 1352 O O . LEU A 1 172 ? 4.896 -4.336 -3.700 1.00 88.19 172 LEU A O 1
ATOM 1356 N N . SER A 1 173 ? 3.796 -6.249 -3.421 1.00 88.38 173 SER A N 1
ATOM 1357 C CA . SER A 1 173 ? 3.818 -6.613 -4.847 1.00 88.38 173 SER A CA 1
ATOM 1358 C C . SER A 1 173 ? 3.367 -5.471 -5.777 1.00 88.38 173 SER A C 1
ATOM 1360 O O . SER A 1 173 ? 4.024 -5.193 -6.784 1.00 88.38 173 SER A O 1
ATOM 1362 N N . VAL A 1 174 ? 2.289 -4.757 -5.428 1.00 91.06 174 VAL A N 1
ATOM 1363 C CA . VAL A 1 174 ? 1.797 -3.588 -6.182 1.00 91.06 174 VAL A CA 1
ATOM 1364 C C . VAL A 1 174 ? 2.827 -2.456 -6.214 1.00 91.06 174 VAL A C 1
ATOM 1366 O O . VAL A 1 174 ? 3.153 -1.955 -7.295 1.00 91.06 174 VAL A O 1
ATOM 1369 N N . LEU A 1 175 ? 3.364 -2.061 -5.057 1.00 90.25 175 LEU A N 1
ATOM 1370 C CA . LEU A 1 175 ? 4.377 -1.005 -4.953 1.00 90.25 175 LEU A CA 1
ATOM 1371 C C . LEU A 1 175 ? 5.642 -1.374 -5.730 1.00 90.25 175 LEU A C 1
ATOM 1373 O O . LEU A 1 175 ? 6.197 -0.564 -6.468 1.00 90.25 175 LEU A O 1
ATOM 1377 N N . LEU A 1 176 ? 6.062 -2.630 -5.647 1.00 84.12 176 LEU A N 1
ATOM 1378 C CA . LEU A 1 176 ? 7.261 -3.113 -6.313 1.00 84.12 176 LEU A CA 1
ATOM 1379 C C . LEU A 1 176 ? 7.132 -3.131 -7.832 1.00 84.12 176 LEU A C 1
ATOM 1381 O O . LEU A 1 176 ? 8.093 -2.798 -8.527 1.00 84.12 176 LEU A O 1
ATOM 1385 N N . ASN A 1 177 ? 5.945 -3.440 -8.346 1.00 87.44 177 ASN A N 1
ATOM 1386 C CA . ASN A 1 177 ? 5.654 -3.314 -9.769 1.00 87.44 177 ASN A CA 1
ATOM 1387 C C . ASN A 1 177 ? 5.683 -1.856 -10.251 1.00 87.44 177 ASN A C 1
ATOM 1389 O O . ASN A 1 177 ? 5.950 -1.620 -11.426 1.00 87.44 177 ASN A O 1
ATOM 1393 N N . LYS A 1 178 ? 5.463 -0.868 -9.374 1.00 88.81 178 LYS A N 1
ATOM 1394 C CA . LYS A 1 178 ? 5.654 0.552 -9.713 1.00 88.81 178 LYS A CA 1
ATOM 1395 C C . LYS A 1 178 ? 7.133 0.948 -9.758 1.00 88.81 178 LYS A C 1
ATOM 1397 O O . LYS A 1 178 ? 7.518 1.727 -10.626 1.00 88.81 178 LYS A O 1
ATOM 1402 N N . LEU A 1 179 ? 7.978 0.364 -8.903 1.00 86.88 179 LEU A N 1
ATOM 1403 C CA . LEU A 1 179 ? 9.425 0.650 -8.857 1.00 86.88 179 LEU A CA 1
ATOM 1404 C C . LEU A 1 179 ? 10.213 0.157 -10.079 1.00 86.88 179 LEU A C 1
ATOM 1406 O O . LEU A 1 179 ? 11.379 0.513 -10.243 1.00 86.88 179 LEU A O 1
ATOM 1410 N N . VAL A 1 180 ? 9.607 -0.665 -10.936 1.00 88.25 180 VAL A N 1
ATOM 1411 C CA . VAL A 1 180 ? 10.238 -1.135 -12.181 1.00 88.25 180 VAL A CA 1
ATOM 1412 C C . VAL A 1 180 ? 9.821 -0.314 -13.404 1.00 88.25 180 VAL A C 1
ATOM 1414 O O . VAL A 1 180 ? 10.282 -0.587 -14.510 1.00 88.25 180 VAL A O 1
ATOM 1417 N N . ILE A 1 181 ? 8.971 0.703 -13.219 1.00 88.44 181 ILE A N 1
ATOM 1418 C CA . ILE A 1 181 ? 8.481 1.590 -14.283 1.00 88.44 181 ILE A CA 1
ATOM 1419 C C . ILE A 1 181 ? 9.504 2.714 -14.515 1.00 88.44 181 ILE A C 1
ATOM 1421 O O . ILE A 1 181 ? 9.282 3.880 -14.190 1.00 88.44 181 ILE A O 1
ATOM 1425 N N . ILE A 1 182 ? 10.658 2.321 -15.050 1.00 89.62 182 ILE A N 1
ATOM 1426 C CA . ILE A 1 182 ? 11.783 3.197 -15.393 1.00 89.62 182 ILE A CA 1
ATOM 1427 C C . ILE A 1 182 ? 12.202 2.983 -16.850 1.00 89.62 182 ILE A C 1
ATOM 1429 O O . ILE A 1 182 ? 12.115 1.874 -17.394 1.00 89.62 182 ILE A O 1
ATOM 1433 N N . GLU A 1 183 ? 12.660 4.050 -17.484 1.00 88.56 183 GLU A N 1
ATOM 1434 C CA . GLU A 1 183 ? 13.109 4.076 -18.869 1.00 88.56 183 GLU A CA 1
ATOM 1435 C C . GLU A 1 183 ? 14.636 4.040 -18.954 1.00 88.56 183 GLU A C 1
ATOM 1437 O O . GLU A 1 183 ? 15.349 4.424 -18.028 1.00 88.56 183 GLU A O 1
ATOM 1442 N N . ASP A 1 184 ? 15.136 3.540 -20.084 1.00 87.00 184 ASP A N 1
ATOM 1443 C CA . ASP A 1 184 ? 16.563 3.582 -20.404 1.00 87.00 184 ASP A CA 1
ATOM 1444 C C . ASP A 1 184 ? 16.884 4.955 -21.009 1.00 87.00 184 ASP A C 1
ATOM 1446 O O . ASP A 1 184 ? 16.949 5.131 -22.228 1.00 87.00 184 ASP A O 1
ATOM 1450 N N . ASP A 1 185 ? 16.935 5.963 -20.139 1.00 86.69 185 ASP A N 1
ATOM 1451 C CA . ASP A 1 185 ? 17.114 7.355 -20.534 1.00 86.69 185 ASP A CA 1
ATOM 1452 C C . ASP A 1 185 ? 18.600 7.688 -20.697 1.00 86.69 185 ASP A C 1
ATOM 1454 O O . ASP A 1 185 ? 19.390 7.662 -19.750 1.00 86.69 185 ASP A O 1
ATOM 1458 N N . SER A 1 186 ? 18.979 8.071 -21.916 1.00 87.62 186 SER A N 1
ATOM 1459 C CA . SER A 1 186 ? 20.348 8.473 -22.247 1.00 87.62 186 SER A CA 1
ATOM 1460 C C . SER A 1 186 ? 20.854 9.685 -21.459 1.00 87.62 186 SER A C 1
ATOM 1462 O O . SER A 1 186 ? 22.053 9.921 -21.423 1.00 87.62 186 SER A O 1
ATOM 1464 N N . SER A 1 187 ? 19.985 10.481 -20.843 1.00 86.75 187 SER A N 1
ATOM 1465 C CA . SER A 1 187 ? 20.384 11.608 -20.002 1.00 86.75 187 SER A CA 1
ATOM 1466 C C . SER A 1 187 ? 20.685 11.205 -18.556 1.00 86.75 187 SER A C 1
ATOM 1468 O O . SER A 1 187 ? 21.289 12.001 -17.840 1.00 86.75 187 SER A O 1
ATOM 1470 N N . TRP A 1 188 ? 20.394 9.959 -18.145 1.00 85.31 188 TRP A N 1
ATOM 1471 C CA . TRP A 1 188 ? 20.609 9.482 -16.771 1.00 85.31 188 TRP A CA 1
ATOM 1472 C C . TRP A 1 188 ? 22.052 9.703 -16.309 1.00 85.31 188 TRP A C 1
ATOM 1474 O O . TRP A 1 188 ? 22.277 10.248 -15.236 1.00 85.31 188 TRP A O 1
ATOM 1484 N N . TYR A 1 189 ? 23.056 9.364 -17.123 1.00 83.75 189 TYR A N 1
ATOM 1485 C CA . TYR A 1 189 ? 24.466 9.513 -16.723 1.00 83.75 189 TYR A CA 1
ATOM 1486 C C . TYR A 1 189 ? 24.929 10.971 -16.552 1.00 83.75 189 TYR A C 1
ATOM 1488 O O . TYR A 1 189 ? 26.032 11.201 -16.060 1.00 83.75 189 TYR A O 1
ATOM 1496 N N . LYS A 1 190 ? 24.128 11.944 -17.004 1.00 86.50 190 LYS A N 1
ATOM 1497 C CA . LYS A 1 190 ? 24.381 13.385 -16.861 1.00 86.50 190 LYS A CA 1
ATOM 1498 C C . LYS A 1 190 ? 23.555 14.021 -15.747 1.00 86.50 190 LYS A C 1
ATOM 1500 O O . LYS A 1 190 ? 23.800 15.182 -15.442 1.00 86.50 190 LYS A O 1
ATOM 1505 N N . ALA A 1 191 ? 22.575 13.297 -15.212 1.00 83.69 191 ALA A N 1
ATOM 1506 C CA . ALA A 1 191 ? 21.695 13.784 -14.169 1.00 83.69 191 ALA A CA 1
ATOM 1507 C C . ALA A 1 191 ? 22.501 14.052 -12.893 1.00 83.69 191 ALA A C 1
ATOM 1509 O O . ALA A 1 191 ? 23.235 13.177 -12.425 1.00 83.69 191 ALA A O 1
ATOM 1510 N N . ASP A 1 192 ? 22.362 15.254 -12.338 1.00 82.06 192 ASP A N 1
ATOM 1511 C CA . ASP A 1 192 ? 22.940 15.600 -11.045 1.00 82.06 192 ASP A CA 1
ATOM 1512 C C . ASP A 1 192 ? 22.006 15.134 -9.919 1.00 82.06 192 ASP A C 1
ATOM 1514 O O . ASP A 1 192 ? 20.832 15.502 -9.872 1.00 82.06 192 ASP A O 1
ATOM 1518 N N . SER A 1 193 ? 22.513 14.315 -8.996 1.00 71.19 193 SER A N 1
ATOM 1519 C CA . SER A 1 193 ? 21.722 13.823 -7.863 1.00 71.19 193 SER A CA 1
ATOM 1520 C C . SER A 1 193 ? 21.303 14.926 -6.893 1.00 71.19 193 SER A C 1
ATOM 1522 O O . SER A 1 193 ? 20.321 14.741 -6.174 1.00 71.19 193 SER A O 1
ATOM 1524 N N . ASP A 1 194 ? 22.022 16.050 -6.881 1.00 74.62 194 ASP A N 1
ATOM 1525 C CA . ASP A 1 194 ? 21.745 17.185 -5.998 1.00 74.62 194 ASP A CA 1
ATOM 1526 C C . ASP A 1 194 ? 20.724 18.163 -6.615 1.00 74.62 194 ASP A C 1
ATOM 1528 O O . ASP A 1 194 ? 20.256 19.093 -5.950 1.00 74.62 194 ASP A O 1
ATOM 1532 N N . ASN A 1 195 ? 20.330 17.939 -7.875 1.00 78.69 195 ASN A N 1
ATOM 1533 C CA . ASN A 1 195 ? 19.317 18.720 -8.571 1.00 78.69 195 ASN A CA 1
ATOM 1534 C C . ASN A 1 195 ? 17.933 18.040 -8.504 1.00 78.69 195 ASN A C 1
ATOM 1536 O O . ASN A 1 195 ? 17.727 16.900 -8.927 1.00 78.69 195 ASN A O 1
ATOM 1540 N N . ASN A 1 196 ? 16.945 18.792 -8.008 1.00 67.31 196 ASN A N 1
ATOM 1541 C CA . ASN A 1 196 ? 15.569 18.333 -7.805 1.00 67.31 196 ASN A CA 1
ATOM 1542 C C . ASN A 1 196 ? 14.811 17.965 -9.095 1.00 67.31 196 ASN A C 1
ATOM 1544 O O . ASN A 1 196 ? 13.800 17.271 -9.014 1.00 67.31 196 ASN A O 1
ATOM 1548 N N . ASP A 1 197 ? 15.245 18.407 -10.271 1.00 72.38 197 ASP A N 1
ATOM 1549 C CA . ASP A 1 197 ? 14.612 17.982 -11.528 1.00 72.38 197 ASP A CA 1
ATOM 1550 C C . ASP A 1 197 ? 15.313 16.754 -12.125 1.00 72.38 197 ASP A C 1
ATOM 1552 O O . ASP A 1 197 ? 14.662 15.852 -12.662 1.00 72.38 197 ASP A O 1
ATOM 1556 N N . ASP A 1 198 ? 16.626 16.654 -11.930 1.00 76.06 198 ASP A N 1
ATOM 1557 C CA . ASP A 1 198 ? 17.454 15.594 -12.502 1.00 76.06 198 ASP A CA 1
ATOM 1558 C C . ASP A 1 198 ? 17.284 14.252 -11.770 1.00 76.06 198 ASP A C 1
ATOM 1560 O O . ASP A 1 198 ? 17.407 13.192 -12.390 1.00 76.06 198 ASP A O 1
ATOM 1564 N N . TYR A 1 199 ? 16.889 14.246 -10.485 1.00 70.88 199 TYR A N 1
ATOM 1565 C CA . TYR A 1 199 ? 16.634 12.986 -9.764 1.00 70.88 199 TYR A CA 1
ATOM 1566 C C . TYR A 1 199 ? 15.525 12.134 -10.399 1.00 70.88 199 TYR A C 1
ATOM 1568 O O . TYR A 1 199 ? 15.445 10.938 -10.094 1.00 70.88 199 TYR A O 1
ATOM 1576 N N . LYS A 1 200 ? 14.666 12.730 -11.240 1.00 78.56 200 LYS A N 1
ATOM 1577 C CA . LYS A 1 200 ? 13.546 12.075 -11.937 1.00 78.56 200 LYS A CA 1
ATOM 1578 C C . LYS A 1 200 ? 13.904 11.569 -13.333 1.00 78.56 200 LYS A C 1
ATOM 1580 O O . LYS A 1 200 ? 13.069 10.920 -13.958 1.00 78.56 200 LYS A O 1
ATOM 1585 N N . VAL A 1 201 ? 15.107 11.838 -13.834 1.00 83.44 201 VAL A N 1
ATOM 1586 C CA . VAL A 1 201 ? 15.528 11.395 -15.170 1.00 83.44 201 VAL A CA 1
ATOM 1587 C C . VAL A 1 201 ? 15.393 9.874 -15.295 1.00 83.44 201 VAL A C 1
ATOM 1589 O O . VAL A 1 201 ? 15.780 9.127 -14.395 1.00 83.44 201 VAL A O 1
ATOM 1592 N N . GLY A 1 202 ? 14.771 9.415 -16.387 1.00 82.75 202 GLY A N 1
ATOM 1593 C CA . GLY A 1 202 ? 14.450 8.002 -16.615 1.00 82.75 202 GLY A CA 1
ATOM 1594 C C . GLY A 1 202 ? 13.411 7.390 -15.665 1.00 82.75 202 GLY A C 1
ATOM 1595 O O . GLY A 1 202 ? 13.124 6.198 -15.771 1.00 82.75 202 GLY A O 1
ATOM 1596 N N . LYS A 1 203 ? 12.814 8.156 -14.743 1.00 86.19 203 LYS A N 1
ATOM 1597 C CA . LYS A 1 203 ? 11.784 7.681 -13.806 1.00 86.19 203 LYS A CA 1
ATOM 1598 C C . LYS A 1 203 ? 10.431 8.274 -14.178 1.00 86.19 203 LYS A C 1
ATOM 1600 O O . LYS A 1 203 ? 10.245 9.487 -14.189 1.00 86.19 203 LYS A O 1
ATOM 1605 N N . LEU A 1 204 ? 9.457 7.408 -14.441 1.00 86.69 204 LEU A N 1
ATOM 1606 C CA . LEU A 1 204 ? 8.088 7.845 -14.713 1.00 86.69 204 LEU A CA 1
ATOM 1607 C C . LEU A 1 204 ? 7.365 8.229 -13.412 1.00 86.69 204 LEU A C 1
ATOM 1609 O O . LEU A 1 204 ? 7.750 7.792 -12.327 1.00 86.69 204 LEU A O 1
ATOM 1613 N N . SER A 1 205 ? 6.274 8.998 -13.515 1.00 85.94 205 SER A N 1
ATOM 1614 C CA . SER A 1 205 ? 5.446 9.421 -12.365 1.00 85.94 205 SER A CA 1
ATOM 1615 C C . SER A 1 205 ? 5.136 8.264 -11.412 1.00 85.94 205 SER A C 1
ATOM 1617 O O . SER A 1 205 ? 5.330 8.371 -10.204 1.00 85.94 205 SER A O 1
ATOM 1619 N N . LYS A 1 206 ? 4.750 7.115 -11.977 1.00 88.12 206 LYS A N 1
ATOM 1620 C CA . LYS A 1 206 ? 4.425 5.886 -11.243 1.00 88.12 20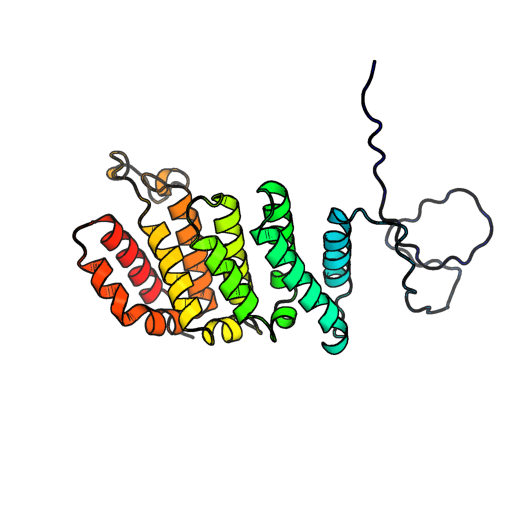6 LYS A CA 1
ATOM 1621 C C . LYS A 1 206 ? 5.571 5.388 -10.375 1.00 88.12 206 LYS A C 1
ATOM 1623 O O . LYS A 1 206 ? 5.307 4.909 -9.276 1.00 88.12 206 LYS A O 1
ATOM 1628 N N . PHE A 1 207 ? 6.808 5.489 -10.862 1.00 89.69 207 PHE A N 1
ATOM 1629 C CA . PHE A 1 207 ? 7.987 5.145 -10.076 1.00 89.69 207 PHE A CA 1
ATOM 1630 C C . PHE A 1 207 ? 8.124 6.090 -8.885 1.00 89.69 207 PHE A C 1
ATOM 1632 O O . PHE A 1 207 ? 8.307 5.619 -7.767 1.00 89.69 207 PHE A O 1
ATOM 1639 N N . CYS A 1 208 ? 8.015 7.404 -9.108 1.00 87.62 208 CYS A N 1
ATOM 1640 C CA . CYS A 1 208 ? 8.170 8.400 -8.048 1.00 87.62 208 CYS A CA 1
ATOM 1641 C C . CYS A 1 208 ? 7.141 8.193 -6.931 1.00 87.62 208 CYS A C 1
ATOM 1643 O O . CYS A 1 208 ? 7.541 8.052 -5.777 1.00 87.62 208 CYS A O 1
ATOM 1645 N N . TYR A 1 209 ? 5.858 8.071 -7.286 1.00 88.62 209 TYR A N 1
ATOM 1646 C CA . TYR A 1 209 ? 4.789 7.802 -6.321 1.00 88.62 209 TYR A CA 1
ATOM 1647 C C . TYR A 1 209 ? 4.990 6.466 -5.602 1.00 88.62 209 TYR A C 1
ATOM 1649 O O . TYR A 1 209 ? 4.994 6.413 -4.378 1.00 88.62 209 TYR A O 1
ATOM 1657 N N . GLY A 1 210 ? 5.258 5.386 -6.347 1.00 90.19 210 GLY A N 1
ATOM 1658 C CA . GLY A 1 210 ? 5.492 4.073 -5.743 1.00 90.19 210 GLY A CA 1
ATOM 1659 C C . GLY A 1 210 ? 6.693 4.046 -4.792 1.00 90.19 210 GLY A C 1
ATOM 1660 O O . GLY A 1 210 ? 6.658 3.338 -3.790 1.00 90.19 210 GLY A O 1
ATOM 1661 N N . ASN A 1 211 ? 7.746 4.814 -5.080 1.00 88.06 211 ASN A N 1
ATOM 1662 C CA . ASN A 1 211 ? 8.933 4.915 -4.231 1.00 88.06 211 ASN A CA 1
ATOM 1663 C C . ASN A 1 211 ? 8.671 5.707 -2.948 1.00 88.06 211 ASN A C 1
ATOM 1665 O O . ASN A 1 211 ? 9.147 5.310 -1.886 1.00 88.06 211 ASN A O 1
ATOM 1669 N N . GLU A 1 212 ? 7.911 6.796 -3.036 1.00 90.38 212 GLU A N 1
ATOM 1670 C CA . GLU A 1 212 ? 7.493 7.577 -1.871 1.00 90.38 212 GLU A CA 1
ATOM 1671 C C . GLU A 1 212 ? 6.588 6.754 -0.942 1.00 90.38 212 GLU A C 1
ATOM 1673 O O . GLU A 1 212 ? 6.891 6.621 0.246 1.00 90.38 212 GLU A O 1
ATOM 1678 N N . ASP A 1 213 ? 5.557 6.110 -1.493 1.00 92.06 213 ASP A N 1
ATOM 1679 C CA . ASP A 1 213 ? 4.630 5.259 -0.739 1.00 92.06 213 ASP A CA 1
ATOM 1680 C C . ASP A 1 213 ? 5.343 4.073 -0.087 1.00 92.06 213 ASP A C 1
ATOM 1682 O O . ASP A 1 213 ? 5.109 3.751 1.080 1.00 92.06 213 ASP A O 1
ATOM 1686 N N . PHE A 1 214 ? 6.259 3.433 -0.821 1.00 89.38 214 PHE A N 1
ATOM 1687 C CA . PHE A 1 214 ? 7.071 2.343 -0.289 1.00 89.38 214 PHE A CA 1
ATOM 1688 C C . PHE A 1 214 ? 7.970 2.818 0.856 1.00 89.38 214 PHE A C 1
ATOM 1690 O O . PHE A 1 214 ? 8.026 2.165 1.899 1.00 89.38 214 PHE A O 1
ATOM 1697 N N . SER A 1 215 ? 8.635 3.966 0.703 1.00 87.31 215 SER A N 1
ATOM 1698 C CA . SER A 1 215 ? 9.474 4.545 1.756 1.00 87.31 215 SER A CA 1
ATOM 1699 C C . SER A 1 215 ? 8.653 4.836 3.019 1.00 87.31 215 SER A C 1
ATOM 1701 O O . SER A 1 215 ? 8.996 4.351 4.101 1.00 87.31 215 SER A O 1
ATOM 1703 N N . ARG A 1 216 ? 7.505 5.507 2.884 1.00 91.31 216 ARG A N 1
ATOM 1704 C CA . ARG A 1 216 ? 6.585 5.789 3.999 1.00 91.31 216 ARG A CA 1
ATOM 1705 C C . ARG A 1 216 ? 6.104 4.515 4.693 1.00 91.31 216 ARG A C 1
ATOM 1707 O O . ARG A 1 216 ? 6.161 4.421 5.919 1.00 91.31 216 ARG A O 1
ATOM 1714 N N . LEU A 1 217 ? 5.721 3.496 3.922 1.00 89.75 217 LEU A N 1
ATOM 1715 C CA . LEU A 1 217 ? 5.292 2.202 4.453 1.00 89.75 217 LEU A CA 1
ATOM 1716 C C . LEU A 1 217 ? 6.411 1.492 5.231 1.00 89.75 217 LEU A C 1
ATOM 1718 O O . LEU A 1 217 ? 6.160 0.953 6.310 1.00 89.75 217 LEU A O 1
ATOM 1722 N N . THR A 1 218 ? 7.646 1.504 4.718 1.00 84.19 218 THR A N 1
ATOM 1723 C CA . THR A 1 218 ? 8.797 0.880 5.400 1.00 84.19 218 THR A CA 1
ATOM 1724 C C . THR A 1 218 ? 9.116 1.542 6.736 1.00 84.19 218 THR A C 1
ATOM 1726 O O . THR A 1 218 ? 9.386 0.840 7.712 1.00 84.19 218 THR A O 1
ATOM 1729 N N . VAL A 1 219 ? 9.004 2.872 6.805 1.00 86.00 219 VAL A N 1
ATOM 1730 C CA . VAL A 1 219 ? 9.142 3.641 8.049 1.00 86.00 219 VAL A CA 1
ATOM 1731 C C . VAL A 1 219 ? 7.992 3.347 9.016 1.00 86.00 219 VAL A C 1
ATOM 1733 O O . VAL A 1 219 ? 8.210 3.288 10.225 1.00 86.00 219 VAL A O 1
ATOM 1736 N N . ALA A 1 220 ? 6.773 3.165 8.507 1.00 89.38 220 ALA A N 1
ATOM 1737 C CA . ALA A 1 220 ? 5.592 2.916 9.325 1.00 89.38 220 ALA A CA 1
ATOM 1738 C C . ALA A 1 220 ? 5.571 1.514 9.960 1.00 89.38 220 ALA A C 1
ATOM 1740 O O . ALA A 1 220 ? 5.230 1.386 11.135 1.00 89.38 220 ALA A O 1
ATOM 1741 N N . LEU A 1 221 ? 5.932 0.476 9.197 1.00 85.25 221 LEU A N 1
ATOM 1742 C CA . LEU A 1 221 ? 5.854 -0.939 9.603 1.00 85.25 221 LEU A CA 1
ATOM 1743 C C . LEU A 1 221 ? 7.179 -1.514 10.130 1.00 85.25 221 LEU A C 1
ATOM 1745 O O . LEU A 1 221 ? 7.275 -2.717 10.350 1.00 85.25 221 LEU A O 1
ATOM 1749 N N . HIS A 1 222 ? 8.206 -0.673 10.286 1.00 74.62 222 HIS A N 1
ATOM 1750 C CA . HIS A 1 222 ? 9.533 -1.038 10.788 1.00 74.62 222 HIS A CA 1
ATOM 1751 C C . HIS A 1 222 ? 10.099 -2.312 10.138 1.00 74.62 222 HIS A C 1
ATOM 1753 O O . HIS A 1 222 ? 10.120 -3.344 10.793 1.00 74.62 222 HIS A O 1
ATOM 1759 N N . GLY A 1 223 ? 10.563 -2.261 8.881 1.00 66.00 223 GLY A N 1
ATOM 1760 C CA . GLY A 1 223 ? 11.438 -3.261 8.219 1.00 66.00 223 GLY A CA 1
ATOM 1761 C C . GLY A 1 223 ? 11.070 -4.764 8.307 1.00 66.00 223 GLY A C 1
ATOM 1762 O O . GLY A 1 223 ? 10.799 -5.401 7.294 1.00 66.00 223 GLY A O 1
ATOM 1763 N N . ASN A 1 224 ? 11.063 -5.348 9.504 1.00 67.38 224 ASN A N 1
ATOM 1764 C CA . ASN A 1 224 ? 10.762 -6.733 9.868 1.00 67.38 224 ASN A CA 1
ATOM 1765 C C . ASN A 1 224 ? 9.440 -7.274 9.305 1.00 67.38 224 ASN A C 1
ATOM 1767 O O . ASN A 1 224 ? 9.414 -8.403 8.804 1.00 67.38 224 ASN A O 1
ATOM 1771 N N . ALA A 1 225 ? 8.355 -6.492 9.350 1.00 70.50 225 ALA A N 1
ATOM 1772 C CA . ALA A 1 225 ? 7.074 -6.910 8.775 1.00 70.50 225 ALA A CA 1
ATOM 1773 C C . ALA A 1 225 ? 7.173 -7.087 7.249 1.00 70.50 225 ALA A C 1
ATOM 1775 O O . ALA A 1 225 ? 6.565 -7.988 6.676 1.00 70.50 225 ALA A O 1
ATOM 1776 N N . ILE A 1 226 ? 7.998 -6.272 6.588 1.00 68.12 226 ILE A N 1
ATOM 1777 C CA . ILE A 1 226 ? 8.215 -6.318 5.138 1.00 68.12 226 ILE A CA 1
ATOM 1778 C C . ILE A 1 226 ? 9.137 -7.480 4.763 1.00 68.12 226 ILE A C 1
ATOM 1780 O O . ILE A 1 226 ? 8.854 -8.196 3.804 1.00 68.12 226 ILE A O 1
ATOM 1784 N N . VAL A 1 227 ? 10.200 -7.713 5.539 1.00 69.94 227 VAL A N 1
ATOM 1785 C CA . VAL A 1 227 ? 11.133 -8.832 5.321 1.00 69.94 227 VAL A CA 1
ATOM 1786 C C . VAL A 1 227 ? 10.398 -10.168 5.398 1.00 69.94 227 VAL A C 1
ATOM 1788 O O . VAL A 1 227 ? 10.510 -10.979 4.481 1.00 69.94 227 VAL A O 1
ATOM 1791 N N . SER A 1 228 ? 9.591 -10.364 6.442 1.00 74.69 228 SER A N 1
ATOM 1792 C CA . SER A 1 228 ? 8.862 -11.621 6.665 1.00 74.69 228 SER A CA 1
ATOM 1793 C C . SER A 1 228 ? 7.887 -11.950 5.528 1.00 74.69 228 SER A C 1
ATOM 1795 O O . SER A 1 228 ? 7.686 -13.117 5.211 1.00 74.69 228 SER A O 1
ATOM 1797 N N . ASN A 1 229 ? 7.324 -10.926 4.882 1.00 75.19 229 ASN A N 1
ATOM 1798 C CA . ASN A 1 229 ? 6.338 -11.074 3.810 1.00 75.19 229 ASN A CA 1
ATOM 1799 C C . ASN A 1 229 ? 6.952 -11.142 2.396 1.00 75.19 229 ASN A C 1
ATOM 1801 O O . ASN A 1 229 ? 6.230 -11.397 1.437 1.00 75.19 229 ASN A O 1
ATOM 1805 N N . TYR A 1 230 ? 8.263 -10.914 2.231 1.00 73.25 230 TYR A N 1
ATOM 1806 C CA . TYR A 1 230 ? 8.889 -10.841 0.898 1.00 73.25 230 TYR A CA 1
ATOM 1807 C C . TYR A 1 230 ? 10.244 -11.552 0.770 1.00 73.25 230 TYR A C 1
ATOM 1809 O O . TYR A 1 230 ? 10.921 -11.430 -0.256 1.00 73.25 230 TYR A O 1
ATOM 1817 N N . GLN A 1 231 ? 10.642 -12.314 1.791 1.00 75.12 231 GLN A N 1
ATOM 1818 C CA . GLN A 1 231 ? 11.911 -13.043 1.829 1.00 75.12 231 GLN A CA 1
ATOM 1819 C C . GLN A 1 231 ? 12.088 -14.004 0.639 1.00 75.12 231 GLN A C 1
ATOM 1821 O O . GLN A 1 231 ? 13.207 -14.184 0.162 1.00 75.12 231 GLN A O 1
ATOM 1826 N N . GLU A 1 232 ? 10.999 -14.590 0.135 1.00 76.19 232 GLU A N 1
ATOM 1827 C CA . GLU A 1 232 ? 11.034 -15.548 -0.979 1.00 76.19 232 GLU A CA 1
ATOM 1828 C C . GLU A 1 232 ? 11.036 -14.879 -2.362 1.00 76.19 232 GLU A C 1
ATOM 1830 O O . GLU A 1 232 ? 11.656 -15.383 -3.300 1.00 76.19 232 GLU A O 1
ATOM 1835 N N . GLU A 1 233 ? 10.381 -13.724 -2.507 1.00 75.88 233 GLU A N 1
ATOM 1836 C CA . GLU A 1 233 ? 10.256 -13.041 -3.800 1.00 75.88 233 GLU A CA 1
ATOM 1837 C C . GLU A 1 233 ? 11.422 -12.088 -4.089 1.00 75.88 233 GLU A C 1
ATOM 1839 O O . GLU A 1 233 ? 11.809 -11.916 -5.249 1.00 75.88 233 GLU A O 1
ATOM 1844 N N . LEU A 1 234 ? 12.027 -11.485 -3.059 1.00 77.31 234 LEU A N 1
ATOM 1845 C CA . LEU A 1 234 ? 13.118 -10.523 -3.232 1.00 77.31 234 LEU A CA 1
ATOM 1846 C C . LEU A 1 234 ? 14.327 -11.096 -4.005 1.00 77.31 234 LEU A C 1
ATOM 1848 O O . LEU A 1 234 ? 14.792 -10.417 -4.929 1.00 77.31 234 LEU A O 1
ATOM 1852 N N . PRO A 1 235 ? 14.822 -12.322 -3.719 1.00 83.56 235 PRO A N 1
ATOM 1853 C CA . PRO A 1 235 ? 15.921 -12.915 -4.480 1.00 83.56 235 PRO A CA 1
ATOM 1854 C C . PRO A 1 235 ? 15.610 -13.046 -5.973 1.00 83.56 235 PRO A C 1
ATOM 1856 O O . PRO A 1 235 ? 16.485 -12.789 -6.799 1.00 83.56 235 PRO A O 1
ATOM 1859 N N . ASN A 1 236 ? 14.359 -13.361 -6.331 1.00 85.44 236 ASN A N 1
ATOM 1860 C CA . ASN A 1 236 ? 13.944 -13.519 -7.726 1.00 85.44 236 ASN A CA 1
ATOM 1861 C C . ASN A 1 236 ? 14.063 -12.207 -8.511 1.00 85.44 236 ASN A C 1
ATOM 1863 O O . ASN A 1 236 ? 14.474 -12.227 -9.669 1.00 85.44 236 ASN A O 1
ATOM 1867 N N . PHE A 1 237 ? 13.775 -11.059 -7.887 1.00 82.25 237 PHE A N 1
ATOM 1868 C CA . PHE A 1 237 ? 13.979 -9.759 -8.533 1.00 82.25 237 PHE A CA 1
ATOM 1869 C C . PHE A 1 237 ? 15.464 -9.408 -8.705 1.00 82.25 237 PHE A C 1
ATOM 1871 O O . PHE A 1 237 ? 15.817 -8.767 -9.694 1.00 82.25 237 PHE A O 1
ATOM 1878 N N . LEU A 1 238 ? 16.334 -9.808 -7.769 1.00 85.00 238 LEU A N 1
ATOM 1879 C CA . LEU A 1 238 ? 17.772 -9.500 -7.816 1.00 85.00 238 LEU A CA 1
ATOM 1880 C C . LEU A 1 238 ? 18.506 -10.252 -8.934 1.00 85.00 238 LEU A C 1
ATOM 1882 O O . LEU A 1 238 ? 19.478 -9.730 -9.480 1.00 85.00 238 LEU A O 1
ATOM 1886 N N . VAL A 1 239 ? 18.038 -11.451 -9.292 1.00 89.75 239 VAL A N 1
ATOM 1887 C CA . VAL A 1 239 ? 18.639 -12.286 -10.349 1.00 89.75 239 VAL A CA 1
ATOM 1888 C C . VAL A 1 239 ? 17.873 -12.247 -11.676 1.00 89.75 239 VAL A C 1
ATOM 1890 O O . VAL A 1 239 ? 18.254 -12.941 -12.620 1.00 89.75 239 VAL A O 1
ATOM 1893 N N . ASP A 1 240 ? 16.804 -11.449 -11.777 1.00 92.31 240 ASP A N 1
ATOM 1894 C CA . ASP A 1 240 ? 16.008 -11.346 -13.003 1.00 92.31 240 ASP A CA 1
ATOM 1895 C C . ASP A 1 240 ? 16.859 -10.792 -14.162 1.00 92.31 240 ASP A C 1
ATOM 1897 O O . ASP A 1 240 ? 17.757 -9.970 -13.963 1.00 92.31 240 ASP A O 1
ATOM 1901 N N . LYS A 1 241 ? 16.583 -11.231 -15.395 1.00 92.38 241 LYS A N 1
ATOM 1902 C CA . LYS A 1 241 ? 17.268 -10.748 -16.605 1.00 92.38 241 LYS A CA 1
ATOM 1903 C C . LYS A 1 241 ? 16.919 -9.291 -16.910 1.00 92.38 241 LYS A C 1
ATOM 1905 O O . LYS A 1 241 ? 17.776 -8.569 -17.426 1.00 92.38 241 LYS A O 1
ATOM 1910 N N . ASP A 1 242 ? 15.716 -8.846 -16.553 1.00 91.56 242 ASP A N 1
ATOM 1911 C CA . ASP A 1 242 ? 15.313 -7.448 -16.671 1.00 91.56 242 ASP A CA 1
ATOM 1912 C C . ASP A 1 242 ? 16.038 -6.589 -15.626 1.00 91.56 242 ASP A C 1
ATOM 1914 O O . ASP A 1 242 ? 15.861 -6.739 -14.414 1.00 91.56 242 ASP A O 1
ATOM 1918 N N . TRP A 1 243 ? 16.866 -5.660 -16.103 1.00 91.31 243 TRP A N 1
ATOM 1919 C CA . TRP A 1 243 ? 17.644 -4.773 -15.242 1.00 91.31 243 TRP A CA 1
ATOM 1920 C C . TRP A 1 243 ? 16.762 -3.868 -14.379 1.00 91.31 243 TRP A C 1
ATOM 1922 O O . TRP A 1 243 ? 17.176 -3.505 -13.279 1.00 91.31 243 TRP A O 1
ATOM 1932 N N . ARG A 1 244 ? 15.538 -3.561 -14.826 1.00 90.62 244 ARG A N 1
ATOM 1933 C CA . ARG A 1 244 ? 14.598 -2.709 -14.086 1.00 90.62 244 ARG A CA 1
ATOM 1934 C C . ARG A 1 244 ? 14.132 -3.369 -12.801 1.00 90.62 244 ARG A C 1
ATOM 1936 O O . ARG A 1 244 ? 14.043 -2.717 -11.764 1.00 90.62 244 ARG A O 1
ATOM 1943 N N . LYS A 1 245 ? 13.898 -4.683 -12.847 1.00 88.44 245 LYS A N 1
ATOM 1944 C CA . LYS A 1 245 ? 13.563 -5.486 -11.665 1.00 88.44 245 LYS A CA 1
ATOM 1945 C C . LYS A 1 245 ? 14.720 -5.548 -10.678 1.00 88.44 245 LYS A C 1
ATOM 1947 O O . LYS A 1 245 ? 14.488 -5.369 -9.482 1.00 88.44 245 LYS A O 1
ATOM 1952 N N . ARG A 1 246 ? 15.952 -5.704 -11.177 1.00 90.06 246 ARG A N 1
ATOM 1953 C CA . ARG A 1 246 ? 17.156 -5.653 -10.335 1.00 90.06 246 ARG A CA 1
ATOM 1954 C C . ARG A 1 246 ? 17.312 -4.285 -9.674 1.00 90.06 246 ARG A C 1
ATOM 1956 O O . ARG A 1 246 ? 17.438 -4.227 -8.458 1.00 90.06 246 ARG A O 1
ATOM 1963 N N . HIS A 1 247 ? 17.203 -3.198 -10.441 1.00 87.19 247 HIS A N 1
ATOM 1964 C CA . HIS A 1 247 ? 17.238 -1.824 -9.927 1.00 87.19 247 HIS A CA 1
ATOM 1965 C C . HIS A 1 247 ? 16.172 -1.592 -8.845 1.00 87.19 247 HIS A C 1
ATOM 1967 O O . HIS A 1 247 ? 16.488 -1.141 -7.743 1.00 87.19 247 HIS A O 1
ATOM 1973 N N . GLY A 1 248 ? 14.921 -1.976 -9.123 1.00 83.56 248 GLY A N 1
ATOM 1974 C CA . GLY A 1 248 ? 13.831 -1.903 -8.154 1.00 83.56 248 GLY A CA 1
ATOM 1975 C C . GLY A 1 248 ? 14.130 -2.694 -6.877 1.00 83.56 248 GLY A C 1
ATOM 1976 O O . GLY A 1 248 ? 13.849 -2.209 -5.789 1.00 83.56 248 GLY A O 1
ATOM 1977 N N . ALA A 1 249 ? 14.731 -3.885 -6.967 1.00 81.50 249 ALA A N 1
ATOM 1978 C CA . ALA A 1 249 ? 15.161 -4.656 -5.796 1.00 81.50 249 ALA A CA 1
ATOM 1979 C C . ALA A 1 249 ? 16.324 -4.028 -5.028 1.00 81.50 249 ALA A C 1
ATOM 1981 O O . ALA A 1 249 ? 16.308 -4.053 -3.799 1.00 81.50 249 ALA A O 1
ATOM 1982 N N . THR A 1 250 ? 17.295 -3.425 -5.710 1.00 80.31 250 THR A N 1
ATOM 1983 C CA . THR A 1 250 ? 18.405 -2.727 -5.051 1.00 80.31 250 THR A CA 1
ATOM 1984 C C . THR A 1 250 ? 17.907 -1.549 -4.220 1.00 80.31 250 THR A C 1
ATOM 1986 O O . THR A 1 250 ? 18.345 -1.398 -3.084 1.00 80.31 250 THR A O 1
ATOM 1989 N N . ILE A 1 251 ? 16.936 -0.776 -4.723 1.00 74.12 251 ILE A N 1
ATOM 1990 C CA . ILE A 1 251 ? 16.294 0.293 -3.940 1.00 74.12 251 ILE A CA 1
ATOM 1991 C C . ILE A 1 251 ? 15.695 -0.270 -2.642 1.00 74.12 251 ILE A C 1
ATOM 1993 O O . ILE A 1 251 ? 15.902 0.302 -1.575 1.00 74.12 251 ILE A O 1
ATOM 1997 N N . LYS A 1 252 ? 15.020 -1.425 -2.703 1.00 69.69 252 LYS A N 1
ATOM 1998 C CA . LYS A 1 252 ? 14.435 -2.081 -1.517 1.00 69.69 252 LYS A CA 1
ATOM 1999 C C . LYS A 1 252 ? 15.497 -2.482 -0.496 1.00 69.69 252 LYS A C 1
ATOM 2001 O O . LYS A 1 252 ? 15.339 -2.198 0.686 1.00 69.69 252 LYS A O 1
ATOM 2006 N N . VAL A 1 253 ? 16.568 -3.142 -0.948 1.00 67.81 253 VAL A N 1
ATOM 2007 C CA . VAL A 1 253 ? 17.668 -3.595 -0.078 1.00 67.81 253 VAL A CA 1
ATOM 2008 C C . VAL A 1 253 ? 18.378 -2.399 0.556 1.00 67.81 253 VAL A C 1
ATOM 2010 O O . VAL A 1 253 ? 18.689 -2.431 1.743 1.00 67.81 253 VAL A O 1
ATOM 2013 N N . GLN A 1 254 ? 18.576 -1.320 -0.203 1.00 68.50 254 GLN A N 1
ATOM 2014 C CA . GLN A 1 254 ? 19.168 -0.088 0.310 1.00 68.50 254 GLN A CA 1
ATOM 2015 C C . GLN A 1 254 ? 18.316 0.522 1.431 1.00 68.50 254 GLN A C 1
ATOM 2017 O O . GLN A 1 254 ? 18.853 0.921 2.460 1.00 68.50 254 GLN A O 1
ATOM 2022 N N . TRP A 1 255 ? 16.993 0.582 1.266 1.00 66.12 255 TRP A N 1
ATOM 2023 C CA . TRP A 1 255 ? 16.099 1.070 2.321 1.00 66.12 255 TRP A CA 1
ATOM 2024 C C . TRP A 1 255 ? 16.065 0.148 3.540 1.00 66.12 255 TRP A C 1
ATOM 2026 O O . TRP A 1 255 ? 16.067 0.636 4.668 1.00 66.12 255 TRP A O 1
ATOM 2036 N N . TRP A 1 256 ? 16.102 -1.170 3.332 1.00 65.00 256 TRP A N 1
ATOM 2037 C CA . TRP A 1 256 ? 16.187 -2.152 4.415 1.00 65.00 256 TRP A CA 1
ATOM 2038 C C . TRP A 1 256 ? 17.422 -1.931 5.298 1.00 65.00 256 TRP A C 1
ATOM 2040 O O . TRP A 1 256 ? 17.284 -1.854 6.515 1.00 65.00 256 TRP A O 1
ATOM 2050 N N . LEU A 1 257 ? 18.601 -1.757 4.693 1.00 64.12 257 LEU A N 1
ATOM 2051 C CA . LEU A 1 257 ? 19.857 -1.542 5.424 1.00 64.12 257 LEU A CA 1
ATOM 2052 C C . LEU A 1 257 ? 19.911 -0.202 6.173 1.00 64.12 257 LEU A C 1
ATOM 2054 O O . LEU A 1 257 ? 20.634 -0.086 7.157 1.00 64.12 257 LEU A O 1
ATOM 2058 N N . ASN A 1 258 ? 19.164 0.801 5.707 1.00 64.12 258 ASN A N 1
ATOM 2059 C CA . ASN A 1 258 ? 19.178 2.153 6.270 1.00 64.12 258 ASN A CA 1
ATOM 2060 C C . ASN A 1 258 ? 17.968 2.454 7.171 1.00 64.12 258 ASN A C 1
ATOM 2062 O O . ASN A 1 258 ? 17.826 3.582 7.645 1.00 64.12 258 ASN A O 1
ATOM 2066 N N . SER A 1 259 ? 17.080 1.481 7.392 1.00 59.12 259 SER A N 1
ATOM 2067 C CA . SER A 1 259 ? 15.938 1.658 8.289 1.00 59.12 259 SER A CA 1
ATOM 2068 C C . SER A 1 259 ? 16.424 1.661 9.744 1.00 59.12 259 SER A C 1
ATOM 2070 O O . SER A 1 259 ? 17.163 0.751 10.121 1.00 59.12 259 SER A O 1
ATOM 2072 N N . PRO A 1 260 ? 16.047 2.655 10.570 1.00 51.91 260 PRO A N 1
ATOM 2073 C CA . PRO A 1 260 ? 16.450 2.681 11.970 1.00 51.91 260 PRO A CA 1
ATOM 2074 C C . PRO A 1 260 ? 15.914 1.439 12.691 1.00 51.91 260 PRO A C 1
ATOM 2076 O O . PRO A 1 260 ? 14.733 1.108 12.562 1.00 51.91 260 PRO A O 1
ATOM 2079 N N . GLU A 1 261 ? 16.791 0.751 13.427 1.00 50.50 261 GLU A N 1
ATOM 2080 C CA . GLU A 1 261 ? 16.377 -0.317 14.339 1.00 50.50 261 GLU A CA 1
ATOM 2081 C C . GLU A 1 261 ? 15.421 0.241 15.416 1.00 50.50 261 GLU A C 1
ATOM 2083 O O . GLU A 1 261 ? 15.513 1.431 15.743 1.00 50.50 261 GLU A O 1
ATOM 2088 N N . PRO A 1 262 ? 14.475 -0.582 15.913 1.00 51.44 262 PRO A N 1
ATOM 2089 C CA . PRO A 1 262 ? 13.422 -0.162 16.841 1.00 51.44 262 PRO A CA 1
ATOM 2090 C C . PRO A 1 262 ? 13.913 0.514 18.128 1.00 51.44 262 PRO A C 1
ATOM 2092 O O . PRO A 1 262 ? 14.946 0.084 18.689 1.00 51.44 262 PRO A O 1
#

Foldseek 3Di:
DDDDDPDDDDPDQDDDDDDPDDDDDDDDDDDDDPPDPDDDDGDDDDDPDDDPLCVLVVVLVVLQPPPDPDDLPVCPVVVVVLLVLLVVLVVDDDPSSLVNLVSLLVSCLRPVVNCQVPVCVLLVSLLVQLPDPPHDPSSNLSSLSSLLSQLQPLVRRVVSVLVNLVSLLSSCVSLLVLQLQFAPAPCLVVQDPVDPVSVCGRHDPSNVSSLVSVLSNCQSNPLVSNCVSCVPPLVVLCPDPRVSSNSSSVSVVVSSVVGDDD

Secondary structure (DSSP, 8-state):
-------PPP------------------SS---TT----PPPP--------HHHHHHHHHHHHHHT-----GGGGHHHHHHHHHHHHHHHHS-HHHHHHHHHHHHHHHHHHGGGGTTTHHHHHHHHHHHHH-TT--HHHHHHHHHHHHHHHH-TTTHHHHHTT-HHHHHHHHHHHHHHTT-B---TTGGG--TTSTTGGGTTB-HHHHHHHHHHHHHHHHTTTHHHHHHHTTTHHHHHS-SSHHHHHHHHHHHHHHHHSPP-

Radius of gyration: 24.01 Å; chains: 1; bounding box: 61×58×55 Å

pLDDT: mean 70.22, std 22.8, range [23.94, 96.94]

Sequence (262 aa):
MVYGDSRRFILVIFMGSGCAGLRSVSCVPFGRCSCCSLNYPPQIGEILSVHDDDLHKAYVMYLLLNKMEFGLEKYKDFAFYMVTTLLDVMKQEQELANNVLEEMIMLVGAKTRILRKRIGF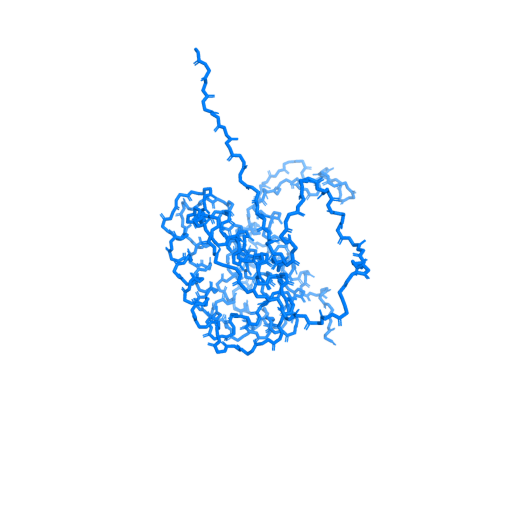FVGAMLSIAELKGVAEKKVELAIEFVVTVAEDRKQGCGMIEKLDHDLTRLLSVLLNKLVIIEDDSSWYKADSDNNDDYKVGKLSKFCYGNEDFSRLTVALHGNAIVSNYQEELPNFLVDKDWRKRHGATIKVQWWLNSPEP